Protein AF-A0A6G9VNM7-F1 (afdb_monomer)

Solvent-accessible surface area (backbone atoms only — not comparable to full-atom values): 14099 Å² total; per-residue (Å²): 129,70,71,62,60,61,51,52,52,51,52,50,54,50,52,50,51,52,53,49,49,54,35,53,52,47,36,73,76,66,66,43,68,67,41,53,54,50,39,40,50,49,28,21,50,46,17,32,53,61,46,66,50,93,54,71,52,59,55,54,47,33,52,46,39,61,75,46,82,91,49,67,69,57,38,45,53,49,23,41,48,23,24,43,38,22,38,50,42,23,48,52,50,38,52,52,49,54,54,48,52,54,73,69,65,75,70,65,93,80,70,45,66,65,53,52,50,54,52,50,52,52,50,52,51,51,52,52,52,52,54,51,51,53,52,57,60,48,73,77,62,75,85,88,84,82,88,79,91,71,87,82,78,84,78,93,45,76,84,72,73,43,76,66,57,58,53,52,51,47,31,48,67,52,2,63,63,50,55,74,71,57,33,50,54,40,42,51,24,51,76,71,68,38,53,68,60,36,54,53,32,40,55,37,18,22,54,23,21,16,53,40,42,25,52,51,29,50,50,31,40,53,55,55,77,70,52,85,90,75,50,72,64,60,53,50,52,50,53,53,49,50,54,50,52,46,53,51,51,55,50,51,66,74,75,104

Structure (mmCIF, N/CA/C/O backbone):
data_AF-A0A6G9VNM7-F1
#
_entry.id   AF-A0A6G9VNM7-F1
#
loop_
_atom_site.group_PDB
_atom_site.id
_atom_site.type_symbol
_atom_site.label_atom_id
_atom_site.label_alt_id
_atom_site.label_comp_id
_atom_site.label_asym_id
_atom_site.label_entity_id
_atom_site.label_seq_id
_atom_site.pdbx_PDB_ins_code
_atom_site.Cartn_x
_atom_site.Cartn_y
_atom_site.Cartn_z
_atom_site.occupancy
_atom_site.B_iso_or_equiv
_atom_site.auth_seq_id
_atom_site.auth_comp_id
_atom_site.auth_asym_id
_atom_site.auth_atom_id
_atom_site.pdbx_PDB_model_num
ATOM 1 N N . MET A 1 1 ? 24.665 -1.842 2.902 1.00 46.22 1 MET A N 1
ATOM 2 C CA . MET A 1 1 ? 23.747 -0.770 3.349 1.00 46.22 1 MET A CA 1
ATOM 3 C C . MET A 1 1 ? 23.524 -0.964 4.836 1.00 46.22 1 MET A C 1
ATOM 5 O O . MET A 1 1 ? 23.313 -2.094 5.246 1.00 46.22 1 MET A O 1
ATOM 9 N N . ASN A 1 2 ? 23.702 0.101 5.616 1.00 42.25 2 ASN A N 1
ATOM 10 C CA . ASN A 1 2 ? 23.765 0.099 7.078 1.00 42.25 2 ASN A CA 1
ATOM 11 C C . ASN A 1 2 ? 22.452 -0.442 7.688 1.00 42.25 2 ASN A C 1
ATOM 13 O O . ASN A 1 2 ? 21.388 0.123 7.436 1.00 42.25 2 ASN A O 1
ATOM 17 N N . THR A 1 3 ? 22.529 -1.536 8.452 1.00 54.44 3 THR A N 1
ATOM 18 C CA . THR A 1 3 ? 21.394 -2.238 9.095 1.00 54.44 3 THR A CA 1
ATOM 19 C C . THR A 1 3 ? 20.577 -1.340 10.029 1.00 54.44 3 THR A C 1
ATOM 21 O O . THR A 1 3 ? 19.408 -1.619 10.293 1.00 54.44 3 THR A O 1
ATOM 24 N N . ASN A 1 4 ? 21.162 -0.225 10.472 1.00 62.25 4 ASN A N 1
ATOM 25 C CA . ASN A 1 4 ? 20.508 0.749 11.341 1.00 62.25 4 ASN A CA 1
ATOM 26 C C . ASN A 1 4 ? 19.354 1.490 10.643 1.00 62.25 4 ASN A C 1
ATOM 28 O O . ASN A 1 4 ? 18.294 1.636 11.239 1.00 62.25 4 ASN A O 1
ATOM 32 N N . TYR A 1 5 ? 19.480 1.863 9.360 1.00 65.56 5 TYR A N 1
ATOM 33 C CA . TYR A 1 5 ? 18.425 2.630 8.670 1.00 65.56 5 TYR A CA 1
ATOM 34 C C . TYR A 1 5 ? 17.137 1.827 8.472 1.00 65.56 5 TYR A C 1
ATOM 36 O O . TYR A 1 5 ? 16.035 2.359 8.573 1.00 65.56 5 TYR A O 1
ATOM 44 N N . THR A 1 6 ? 17.256 0.531 8.181 1.00 66.81 6 THR A N 1
ATOM 45 C CA . THR A 1 6 ? 16.087 -0.344 8.026 1.00 66.81 6 THR A CA 1
ATOM 46 C C . THR A 1 6 ? 15.357 -0.548 9.350 1.00 66.81 6 THR A C 1
ATOM 48 O O . THR A 1 6 ? 14.128 -0.572 9.365 1.00 66.81 6 THR A O 1
ATOM 51 N N . ALA A 1 7 ? 16.098 -0.641 10.458 1.00 70.81 7 ALA A N 1
ATOM 52 C CA . ALA A 1 7 ? 15.527 -0.765 11.795 1.00 70.81 7 ALA A CA 1
ATOM 53 C C . ALA A 1 7 ? 14.835 0.535 12.243 1.00 70.81 7 ALA A C 1
ATOM 55 O O . ALA A 1 7 ? 13.705 0.489 12.729 1.00 70.81 7 ALA A O 1
ATOM 56 N N . GLU A 1 8 ? 15.460 1.692 12.007 1.00 74.62 8 GLU A N 1
ATOM 57 C CA . GLU A 1 8 ? 14.874 3.005 12.309 1.00 74.62 8 GLU A CA 1
ATOM 58 C C . GLU A 1 8 ? 13.577 3.249 11.529 1.00 74.62 8 GLU A C 1
ATOM 60 O O . GLU A 1 8 ? 12.576 3.666 12.109 1.00 74.62 8 GLU A O 1
ATOM 65 N N . MET A 1 9 ? 13.546 2.917 10.234 1.00 73.94 9 MET A N 1
ATOM 66 C CA . MET A 1 9 ? 12.335 3.058 9.415 1.00 73.94 9 MET A CA 1
ATOM 67 C C . MET A 1 9 ? 11.206 2.124 9.867 1.00 73.94 9 MET A C 1
ATOM 69 O O . MET A 1 9 ? 10.043 2.530 9.881 1.00 73.94 9 MET A O 1
ATOM 73 N N . ALA A 1 10 ? 11.523 0.887 10.263 1.00 73.12 10 ALA A N 1
ATOM 74 C CA . ALA A 1 10 ? 10.533 -0.045 10.802 1.00 73.12 10 ALA A CA 1
ATOM 75 C C . ALA A 1 10 ? 9.954 0.448 12.140 1.00 73.12 10 ALA A C 1
ATOM 77 O O . ALA A 1 10 ? 8.741 0.381 12.353 1.00 73.12 10 ALA A O 1
ATOM 78 N N . LEU A 1 11 ? 10.802 0.998 13.015 1.00 78.44 11 LEU A N 1
ATOM 79 C CA . LEU A 1 11 ? 10.384 1.608 14.278 1.00 78.44 11 LEU A CA 1
ATOM 80 C C . LEU A 1 11 ? 9.489 2.834 14.040 1.00 78.44 11 LEU A C 1
ATOM 82 O O . LEU A 1 11 ? 8.446 2.970 14.678 1.00 78.44 11 LEU A O 1
ATOM 86 N N . LEU A 1 12 ? 9.851 3.684 13.079 1.00 83.31 12 LEU A N 1
ATOM 87 C CA . LEU A 1 12 ? 9.071 4.860 12.695 1.00 83.31 12 LEU A CA 1
ATOM 88 C C . LEU A 1 12 ? 7.678 4.451 12.185 1.00 83.31 12 LEU A C 1
ATOM 90 O O . LEU A 1 12 ? 6.668 4.979 12.653 1.00 83.31 12 LEU A O 1
ATOM 94 N N . LEU A 1 13 ? 7.602 3.449 11.302 1.00 80.56 13 LEU A N 1
ATOM 95 C CA . LEU A 1 13 ? 6.331 2.899 10.816 1.00 80.56 13 LEU A CA 1
ATOM 96 C C . LEU A 1 13 ? 5.472 2.309 11.938 1.00 80.56 13 LEU A C 1
ATOM 98 O O . LEU A 1 13 ? 4.256 2.515 11.945 1.00 80.56 13 LEU A O 1
ATOM 102 N N . LYS A 1 14 ? 6.088 1.603 12.891 1.00 82.81 14 LYS A N 1
ATOM 103 C CA . LYS A 1 14 ? 5.390 1.060 14.062 1.00 82.81 14 LYS A CA 1
ATOM 104 C C . LYS A 1 14 ? 4.814 2.182 14.930 1.00 82.81 14 LYS A C 1
ATOM 106 O O . LYS A 1 14 ? 3.643 2.118 15.293 1.00 82.81 14 LYS A O 1
ATOM 111 N N . ASN A 1 15 ? 5.598 3.222 15.212 1.00 85.06 15 ASN A N 1
ATOM 112 C CA . ASN A 1 15 ? 5.160 4.361 16.021 1.00 85.06 15 ASN A CA 1
ATOM 113 C C . ASN A 1 15 ? 4.009 5.130 15.354 1.00 85.06 15 ASN A C 1
ATOM 115 O O . ASN A 1 15 ? 3.026 5.444 16.022 1.00 85.06 15 ASN A O 1
ATOM 119 N N . LEU A 1 16 ? 4.080 5.361 14.037 1.00 83.69 16 LEU A N 1
ATOM 120 C CA . LEU A 1 16 ? 2.989 5.972 13.267 1.00 83.69 16 LEU A CA 1
ATOM 121 C C . LEU A 1 16 ? 1.700 5.141 13.337 1.00 83.69 16 LEU A C 1
ATOM 123 O O . LEU A 1 16 ? 0.623 5.694 13.545 1.00 83.69 16 LEU A O 1
ATOM 127 N N . ALA A 1 17 ? 1.798 3.816 13.185 1.00 81.75 17 ALA A N 1
ATOM 128 C CA . ALA A 1 17 ? 0.640 2.924 13.263 1.00 81.75 17 ALA A CA 1
ATOM 129 C C . ALA A 1 17 ? -0.006 2.929 14.660 1.00 81.75 17 ALA A C 1
ATOM 131 O O . ALA A 1 17 ? -1.231 2.927 14.771 1.00 81.75 17 ALA A O 1
ATOM 132 N N . ILE A 1 18 ? 0.804 2.989 15.723 1.00 84.50 18 ILE A N 1
ATOM 133 C CA . ILE A 1 18 ? 0.309 3.115 17.102 1.00 84.50 18 ILE A CA 1
ATOM 134 C C . ILE A 1 18 ? -0.416 4.455 17.290 1.00 84.50 18 ILE A C 1
ATOM 136 O O . ILE A 1 18 ? -1.530 4.469 17.805 1.00 84.50 18 ILE A O 1
ATOM 140 N N . GLN A 1 19 ? 0.165 5.564 16.820 1.00 87.25 19 GLN A N 1
ATOM 141 C CA . GLN A 1 19 ? -0.463 6.892 16.892 1.00 87.25 19 GLN A CA 1
ATOM 142 C C . GLN A 1 19 ? -1.775 6.982 16.095 1.00 87.25 19 GLN A C 1
ATOM 144 O O . GLN A 1 19 ? -2.709 7.667 16.505 1.00 87.25 19 GLN A O 1
ATOM 149 N N . LEU A 1 20 ? -1.878 6.276 14.965 1.00 82.25 20 LEU A N 1
ATOM 150 C CA . LEU A 1 20 ? -3.135 6.142 14.222 1.00 82.25 20 LEU A CA 1
ATOM 151 C C . LEU A 1 20 ? -4.213 5.449 15.069 1.00 82.25 20 LEU A C 1
ATOM 153 O O . LEU A 1 20 ? -5.356 5.902 15.086 1.00 82.25 20 LEU A O 1
ATOM 157 N N . GLY A 1 21 ? -3.844 4.393 15.800 1.00 81.56 21 GLY A N 1
ATOM 158 C CA . GLY A 1 21 ? -4.738 3.701 16.730 1.00 81.56 21 GLY A CA 1
ATOM 159 C C . GLY A 1 21 ? -5.227 4.599 17.870 1.00 81.56 21 GLY A C 1
ATOM 160 O O . GLY A 1 21 ? -6.430 4.667 18.114 1.00 81.56 21 GLY A O 1
ATOM 161 N N . THR A 1 22 ? -4.326 5.348 18.514 1.00 84.31 22 THR A N 1
ATOM 162 C CA . THR A 1 22 ? -4.700 6.246 19.623 1.00 84.31 22 THR A CA 1
ATOM 163 C C . THR A 1 22 ? -5.603 7.392 19.163 1.00 84.31 22 THR A C 1
ATOM 165 O O . THR A 1 22 ? -6.550 7.754 19.858 1.00 84.31 22 THR A O 1
ATOM 168 N N . LEU A 1 23 ? -5.381 7.942 17.964 1.00 84.25 23 LEU A N 1
ATOM 169 C CA . LEU A 1 23 ? -6.275 8.961 17.408 1.00 84.25 23 LEU A CA 1
ATOM 170 C C . LEU A 1 23 ? -7.654 8.409 17.045 1.00 84.25 23 LEU A C 1
ATOM 172 O O . LEU A 1 23 ? -8.644 9.114 17.236 1.00 84.25 23 LEU A O 1
ATOM 176 N N . LEU A 1 24 ? -7.743 7.171 16.551 1.00 82.50 24 LEU A N 1
ATOM 177 C CA . LEU A 1 24 ? -9.034 6.515 16.320 1.00 82.50 24 LEU A CA 1
ATOM 178 C C . LEU A 1 24 ? -9.820 6.356 17.629 1.00 82.50 24 LEU A C 1
ATOM 180 O O . LEU A 1 24 ? -11.028 6.595 17.646 1.00 82.50 24 LEU A O 1
ATOM 184 N N . GLU A 1 25 ? -9.146 5.999 18.721 1.00 82.75 25 GLU A N 1
ATOM 185 C CA . GLU A 1 25 ? -9.758 5.897 20.049 1.00 82.75 25 GLU A CA 1
ATOM 186 C C . GLU A 1 25 ? -10.245 7.263 20.560 1.00 82.75 25 GLU A C 1
ATOM 188 O O . GLU A 1 25 ? -11.400 7.396 20.965 1.00 82.75 25 GLU A O 1
ATOM 193 N N . ASN A 1 26 ? -9.428 8.312 20.426 1.00 84.50 26 ASN A N 1
ATOM 194 C CA . ASN A 1 26 ? -9.821 9.678 20.793 1.00 84.50 26 ASN A CA 1
ATOM 195 C C . ASN A 1 26 ? -11.024 10.182 19.977 1.00 84.50 26 ASN A C 1
ATOM 197 O O . ASN A 1 26 ? -11.915 10.835 20.519 1.00 84.50 26 ASN A O 1
ATOM 201 N N . ILE A 1 27 ? -11.090 9.863 18.677 1.00 84.88 27 ILE A N 1
ATOM 202 C CA . ILE A 1 27 ? -12.232 10.225 17.820 1.00 84.88 27 ILE A CA 1
ATOM 203 C C . ILE A 1 27 ? -13.512 9.528 18.281 1.00 84.88 27 ILE A C 1
ATOM 205 O O . ILE A 1 27 ? -14.577 10.137 18.203 1.00 84.88 27 ILE A O 1
ATOM 209 N N . LYS A 1 28 ? -13.420 8.283 18.761 1.00 83.25 28 LYS A N 1
ATOM 210 C CA . LYS A 1 28 ? -14.576 7.551 19.289 1.00 83.25 28 LYS A CA 1
ATOM 211 C C . LYS A 1 28 ? -15.133 8.194 20.563 1.00 83.25 28 LYS A C 1
ATOM 213 O O . LYS A 1 28 ? -16.342 8.164 20.759 1.00 83.25 28 LYS A O 1
ATOM 218 N N . ASN A 1 29 ? -14.267 8.751 21.409 1.00 80.56 29 ASN A N 1
ATOM 219 C CA . ASN A 1 29 ? -14.657 9.249 22.728 1.00 80.56 29 ASN A CA 1
ATOM 220 C C . ASN A 1 29 ? -15.069 10.732 22.722 1.00 80.56 29 ASN A C 1
ATOM 222 O O . ASN A 1 29 ? -16.031 11.092 23.393 1.00 80.56 29 ASN A O 1
ATOM 226 N N . GLU A 1 30 ? -14.375 11.590 21.966 1.00 74.81 30 GLU A N 1
ATOM 227 C CA . GLU A 1 30 ? -14.532 13.055 22.066 1.00 74.81 30 GLU A CA 1
ATOM 228 C C . GLU A 1 30 ? -14.942 13.743 20.748 1.00 74.81 30 GLU A C 1
ATOM 230 O O . GLU A 1 30 ? -15.160 14.955 20.728 1.00 74.81 30 GLU A O 1
ATOM 235 N N . HIS A 1 31 ? -15.047 12.997 19.635 1.00 69.69 31 HIS A N 1
ATOM 236 C CA . HIS A 1 31 ? -15.481 13.470 18.305 1.00 69.69 31 HIS A CA 1
ATOM 237 C C . HIS A 1 31 ? -14.891 14.823 17.847 1.00 69.69 31 HIS A C 1
ATOM 239 O O . HIS A 1 31 ? -15.525 15.596 17.125 1.00 69.69 31 HIS A O 1
ATOM 245 N N . THR A 1 32 ? -13.652 15.132 18.234 1.00 83.69 32 THR A N 1
ATOM 246 C CA . THR A 1 32 ? -13.036 16.425 17.921 1.00 83.69 32 THR A CA 1
ATOM 247 C C . THR A 1 32 ? -12.564 16.482 16.465 1.00 83.69 32 THR A C 1
ATOM 249 O O . THR A 1 32 ? -11.829 15.610 15.998 1.00 83.69 32 THR A O 1
ATOM 252 N N . VAL A 1 33 ? -12.911 17.559 15.746 1.00 85.88 33 VAL A N 1
ATOM 253 C CA . VAL A 1 33 ? -12.494 17.795 14.344 1.00 85.88 33 VAL A CA 1
ATOM 254 C C . VAL A 1 33 ? -10.968 17.772 14.189 1.00 85.88 33 VAL A C 1
ATOM 256 O O . VAL A 1 33 ? -10.444 17.240 13.210 1.00 85.88 33 VAL A O 1
ATOM 259 N N . LEU A 1 34 ? -10.243 18.289 15.186 1.00 87.75 34 LEU A N 1
ATOM 260 C CA . LEU A 1 34 ? -8.781 18.300 15.201 1.00 87.75 34 LEU A CA 1
ATOM 261 C C . LEU A 1 34 ? -8.187 16.882 15.164 1.00 87.75 34 LEU A C 1
ATOM 263 O O . LEU A 1 34 ? -7.194 16.653 14.471 1.00 87.75 34 LEU A O 1
ATOM 267 N N . SER A 1 35 ? -8.814 15.922 15.848 1.00 86.12 35 SER A N 1
ATOM 268 C CA . SER A 1 35 ? -8.378 14.522 15.876 1.00 86.12 35 SER A CA 1
ATOM 269 C C . SER A 1 35 ? -8.563 13.856 14.516 1.00 86.12 35 SER A C 1
ATOM 271 O O . SER A 1 35 ? -7.685 13.120 14.072 1.00 86.12 35 SER A O 1
ATOM 273 N N . ILE A 1 36 ? -9.649 14.180 13.804 1.00 87.38 36 ILE A N 1
ATOM 274 C CA . ILE A 1 36 ? -9.895 13.692 12.440 1.00 87.38 36 ILE A CA 1
ATOM 275 C C . ILE A 1 36 ? -8.846 14.254 11.474 1.00 87.38 36 ILE A C 1
ATOM 277 O O . ILE A 1 36 ? -8.233 13.492 10.731 1.00 87.38 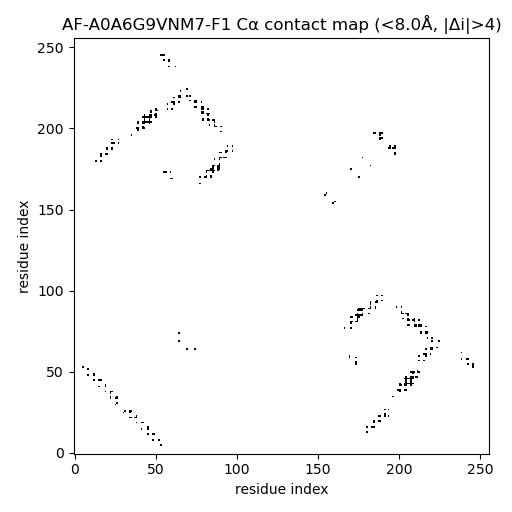36 ILE A O 1
ATOM 281 N N . ILE A 1 37 ? -8.578 15.563 11.504 1.00 91.00 37 ILE A N 1
ATOM 282 C CA . ILE A 1 37 ? -7.559 16.185 10.636 1.00 91.00 37 ILE A CA 1
ATOM 283 C C . ILE A 1 37 ? -6.167 15.606 10.923 1.00 91.00 37 ILE A C 1
ATOM 285 O O . ILE A 1 37 ? -5.422 15.277 9.995 1.00 91.00 37 ILE A O 1
ATOM 289 N N . SER A 1 38 ? -5.831 15.440 12.203 1.00 89.69 38 SER A N 1
ATOM 290 C CA . SER A 1 38 ? -4.566 14.836 12.636 1.00 89.69 38 SER A CA 1
ATOM 291 C C . SER A 1 38 ? -4.449 13.391 12.159 1.00 89.69 38 SER A C 1
ATOM 293 O O . SER A 1 38 ? -3.406 13.006 11.636 1.00 89.69 38 SER A O 1
ATOM 295 N N . LEU A 1 39 ? -5.533 12.614 12.248 1.00 91.06 39 LEU A N 1
ATOM 296 C CA . LEU A 1 39 ? -5.589 11.240 11.755 1.00 91.06 39 LEU A CA 1
ATOM 297 C C . LEU A 1 39 ? -5.382 11.174 10.243 1.00 91.06 39 LEU A C 1
ATOM 299 O O . LEU A 1 39 ? -4.592 10.356 9.780 1.00 91.06 39 LEU A O 1
ATOM 303 N N . LEU A 1 40 ? -6.048 12.030 9.465 1.00 93.12 40 LEU A N 1
ATOM 304 C CA . LEU A 1 40 ? -5.878 12.060 8.009 1.00 93.12 40 LEU A CA 1
ATOM 305 C C . LEU A 1 40 ? -4.450 12.456 7.630 1.00 93.12 40 LEU A C 1
ATOM 307 O O . LEU A 1 40 ? -3.842 11.827 6.766 1.00 93.12 40 LEU A O 1
ATOM 311 N N . THR A 1 41 ? -3.881 13.439 8.324 1.00 92.56 41 THR A N 1
ATOM 312 C CA . THR A 1 41 ? -2.496 13.873 8.105 1.00 92.56 41 THR A CA 1
ATOM 313 C C . THR A 1 41 ? -1.514 12.745 8.419 1.00 92.56 41 THR A C 1
ATOM 315 O O . THR A 1 41 ? -0.642 12.439 7.606 1.00 92.56 41 THR A O 1
ATOM 318 N N . LEU A 1 42 ? -1.686 12.065 9.555 1.00 90.50 42 LEU A N 1
ATOM 319 C CA . LEU A 1 42 ? -0.870 10.911 9.933 1.00 90.50 42 LEU A CA 1
ATOM 320 C C . LEU A 1 42 ? -1.069 9.722 8.997 1.00 90.50 42 LEU A C 1
ATOM 322 O O . LEU A 1 42 ? -0.105 9.029 8.701 1.00 90.50 42 LEU A O 1
ATOM 326 N N . SER A 1 43 ? -2.274 9.509 8.476 1.00 91.94 43 SER A N 1
ATOM 327 C CA . SER A 1 43 ? -2.562 8.463 7.494 1.00 91.94 43 SER A CA 1
ATOM 328 C C . SER A 1 43 ? -1.874 8.741 6.152 1.00 91.94 43 SER A C 1
ATOM 330 O O . SER A 1 43 ? -1.278 7.840 5.557 1.00 91.94 43 SER A O 1
ATOM 332 N N . PHE A 1 44 ? -1.854 10.004 5.714 1.00 93.50 44 PHE A N 1
ATOM 333 C CA . PHE A 1 44 ? -1.082 10.438 4.549 1.00 93.50 44 PHE A CA 1
ATOM 334 C C . PHE A 1 44 ? 0.421 10.220 4.766 1.00 93.50 44 PHE A C 1
ATOM 336 O O . PHE A 1 44 ? 1.080 9.605 3.925 1.00 93.50 44 PHE A O 1
ATOM 343 N N . MET A 1 45 ? 0.955 10.666 5.911 1.00 88.62 45 MET A N 1
ATOM 344 C CA . MET A 1 45 ? 2.363 10.475 6.287 1.00 88.62 45 MET A CA 1
ATOM 345 C C . MET A 1 45 ? 2.733 8.996 6.380 1.00 88.62 45 MET A C 1
ATOM 347 O O . MET A 1 45 ? 3.760 8.585 5.843 1.00 88.62 45 MET A O 1
ATOM 351 N N . TYR A 1 46 ? 1.879 8.180 6.994 1.00 88.50 46 TYR A N 1
ATOM 352 C CA . TYR A 1 46 ? 2.036 6.733 7.037 1.00 88.50 46 TYR A CA 1
ATOM 353 C C . TYR A 1 46 ? 2.103 6.163 5.621 1.00 88.50 46 TYR A C 1
ATOM 355 O O . TYR A 1 46 ? 3.032 5.421 5.319 1.00 88.50 46 TYR A O 1
ATOM 363 N N . GLY A 1 47 ? 1.208 6.583 4.721 1.00 87.56 47 GLY A N 1
ATOM 364 C CA . GLY A 1 47 ? 1.258 6.224 3.304 1.00 87.56 47 GLY A CA 1
ATOM 365 C C . GLY A 1 47 ? 2.581 6.608 2.626 1.00 87.56 47 GLY A C 1
ATOM 366 O O . GLY A 1 47 ? 3.161 5.785 1.920 1.00 87.56 47 GLY A O 1
ATOM 367 N N . LEU A 1 48 ? 3.109 7.813 2.868 1.00 86.31 48 LEU A N 1
ATOM 368 C CA . LEU A 1 48 ? 4.412 8.236 2.335 1.00 86.31 48 LEU A CA 1
ATOM 369 C C . LEU A 1 48 ? 5.552 7.349 2.839 1.00 86.31 48 LEU A C 1
ATOM 371 O O . LEU A 1 48 ? 6.299 6.783 2.042 1.00 86.31 48 LEU A O 1
ATOM 375 N N . VAL A 1 49 ? 5.687 7.213 4.159 1.00 84.12 49 VAL A N 1
ATOM 376 C CA . VAL A 1 49 ? 6.787 6.461 4.780 1.00 84.12 49 VAL A CA 1
ATOM 377 C C . VAL A 1 49 ? 6.697 4.985 4.402 1.00 84.12 49 VAL A C 1
ATOM 379 O O . VAL A 1 49 ? 7.700 4.373 4.030 1.00 84.12 49 VAL A O 1
ATOM 382 N N . HIS A 1 50 ? 5.491 4.418 4.413 1.00 82.62 50 HIS A N 1
ATOM 383 C CA . HIS A 1 50 ? 5.245 3.036 4.019 1.00 82.62 50 HIS A CA 1
ATOM 384 C C . HIS A 1 50 ? 5.620 2.813 2.552 1.00 82.62 50 HIS A C 1
ATOM 386 O O . HIS A 1 50 ? 6.283 1.834 2.195 1.00 82.62 50 HIS A O 1
ATOM 392 N N . ALA A 1 51 ? 5.264 3.763 1.683 1.00 80.00 51 ALA A N 1
ATOM 393 C CA . ALA A 1 51 ? 5.649 3.699 0.289 1.00 80.00 51 ALA A CA 1
ATOM 394 C C . ALA A 1 51 ? 7.126 4.035 0.025 1.00 80.00 51 ALA A C 1
ATOM 396 O O . ALA A 1 51 ? 7.610 3.711 -1.059 1.00 80.00 51 ALA A O 1
ATOM 397 N N . ALA A 1 52 ? 7.849 4.632 0.967 1.00 78.19 52 ALA A N 1
ATOM 398 C CA . ALA A 1 52 ? 9.282 4.899 0.851 1.00 78.19 52 ALA A CA 1
ATOM 399 C C . ALA A 1 52 ? 10.151 3.735 1.359 1.00 78.19 52 ALA A C 1
ATOM 401 O O . ALA A 1 52 ? 11.300 3.605 0.937 1.00 78.19 52 ALA A O 1
ATOM 402 N N . GLY A 1 53 ? 9.611 2.874 2.231 1.00 69.00 53 GLY A N 1
ATOM 403 C CA . GLY A 1 53 ? 10.329 1.725 2.788 1.00 69.00 53 GLY A CA 1
ATOM 404 C C . GLY A 1 53 ? 10.769 0.689 1.736 1.00 69.00 53 GLY A C 1
ATOM 405 O O . GLY A 1 53 ? 10.174 0.597 0.663 1.00 69.00 53 GLY A O 1
ATOM 406 N N . PRO A 1 54 ? 11.802 -0.125 2.003 1.00 60.81 54 PRO A N 1
ATOM 407 C CA . PRO A 1 54 ? 12.221 -1.188 1.087 1.00 60.81 54 PRO A CA 1
ATOM 408 C C . PRO A 1 54 ? 11.127 -2.265 0.958 1.00 60.81 54 PRO A C 1
ATOM 410 O O . PRO A 1 54 ? 10.591 -2.726 1.961 1.00 60.81 54 PRO A O 1
ATOM 413 N N . GLY A 1 55 ? 10.784 -2.685 -0.267 1.00 60.44 55 GLY A N 1
ATOM 414 C CA . GLY A 1 55 ? 9.756 -3.710 -0.477 1.00 60.44 55 GLY A CA 1
ATOM 415 C C . GLY A 1 55 ? 9.607 -4.188 -1.923 1.00 60.44 55 GLY A C 1
ATOM 416 O O . GLY A 1 55 ? 9.871 -3.445 -2.870 1.00 60.44 55 GLY A O 1
ATOM 417 N N . HIS A 1 56 ? 9.132 -5.429 -2.082 1.00 58.69 56 HIS A N 1
ATOM 418 C CA . HIS A 1 56 ? 9.000 -6.146 -3.360 1.00 58.69 56 HIS A CA 1
ATOM 419 C C . HIS A 1 56 ? 8.277 -5.351 -4.458 1.00 58.69 56 HIS A C 1
ATOM 421 O O . HIS A 1 56 ? 8.725 -5.312 -5.605 1.00 58.69 56 HIS A O 1
ATOM 427 N N . GLY A 1 57 ? 7.175 -4.678 -4.107 1.00 59.75 57 GLY A N 1
ATOM 428 C CA . GLY A 1 57 ? 6.346 -3.946 -5.069 1.00 59.75 57 GLY A CA 1
ATOM 429 C C . GLY A 1 57 ? 7.077 -2.789 -5.754 1.00 59.75 57 GLY A C 1
ATOM 430 O O . GLY A 1 57 ? 6.819 -2.503 -6.919 1.00 59.75 57 GLY A O 1
ATOM 431 N N . LYS A 1 58 ? 8.044 -2.154 -5.079 1.00 68.88 58 LYS A N 1
ATOM 432 C CA . LYS A 1 58 ? 8.779 -1.000 -5.630 1.00 68.88 58 LYS A CA 1
ATOM 433 C C . LYS A 1 58 ? 9.793 -1.436 -6.676 1.00 68.88 58 LYS A C 1
ATOM 435 O O . LYS A 1 58 ? 9.930 -0.776 -7.700 1.00 68.88 58 LYS A O 1
ATOM 440 N N . THR A 1 59 ? 10.442 -2.579 -6.455 1.00 66.94 59 THR A N 1
ATOM 441 C CA . THR A 1 59 ? 11.358 -3.192 -7.425 1.00 66.94 59 THR A CA 1
ATOM 442 C C . THR A 1 59 ? 10.604 -3.703 -8.649 1.00 66.94 59 THR A C 1
ATOM 444 O O . THR A 1 59 ? 11.052 -3.483 -9.771 1.00 66.94 59 THR A O 1
ATOM 447 N N . LEU A 1 60 ? 9.423 -4.304 -8.461 1.00 69.06 60 LEU A N 1
ATOM 448 C CA . LEU A 1 60 ? 8.559 -4.719 -9.573 1.00 69.06 60 LEU A CA 1
ATOM 449 C C . LEU A 1 60 ? 8.150 -3.526 -10.450 1.00 69.06 60 LEU A C 1
ATOM 451 O O . LEU A 1 60 ? 8.298 -3.579 -11.670 1.00 69.06 60 LEU A O 1
ATOM 455 N N . VAL A 1 61 ? 7.706 -2.427 -9.835 1.00 72.50 61 VAL A N 1
ATOM 456 C CA . VAL A 1 61 ? 7.342 -1.188 -10.541 1.00 72.50 61 VAL A CA 1
ATOM 457 C C . VAL A 1 61 ? 8.548 -0.566 -11.252 1.00 72.50 61 VAL A C 1
ATOM 459 O O . VAL A 1 61 ? 8.447 -0.198 -12.423 1.00 72.50 61 VAL A O 1
ATOM 462 N N . ALA A 1 62 ? 9.707 -0.490 -10.594 1.00 69.81 62 ALA A N 1
ATOM 463 C CA . ALA A 1 62 ? 10.932 0.039 -11.194 1.00 69.81 62 ALA A CA 1
ATOM 464 C C . ALA A 1 62 ? 11.405 -0.800 -12.395 1.00 69.81 62 ALA A C 1
ATOM 466 O O . ALA A 1 62 ? 11.735 -0.244 -13.445 1.00 69.81 62 ALA A O 1
ATOM 467 N N . SER A 1 63 ? 11.376 -2.132 -12.283 1.00 70.19 63 SER A N 1
ATOM 468 C CA . SER A 1 63 ? 11.731 -3.056 -13.368 1.00 70.19 63 SER A CA 1
ATOM 469 C C . SER A 1 63 ? 10.762 -2.941 -14.549 1.00 70.19 63 SER A C 1
ATOM 471 O O . SER A 1 63 ? 11.188 -2.849 -15.709 1.00 70.19 63 SER A O 1
ATOM 473 N N . TYR A 1 64 ? 9.461 -2.827 -14.259 1.00 76.38 64 TYR A N 1
ATOM 474 C CA . TYR A 1 64 ? 8.423 -2.610 -15.262 1.00 76.38 64 TYR A CA 1
ATOM 475 C C . TYR A 1 64 ? 8.657 -1.322 -16.054 1.00 76.38 64 TYR A C 1
ATOM 477 O O .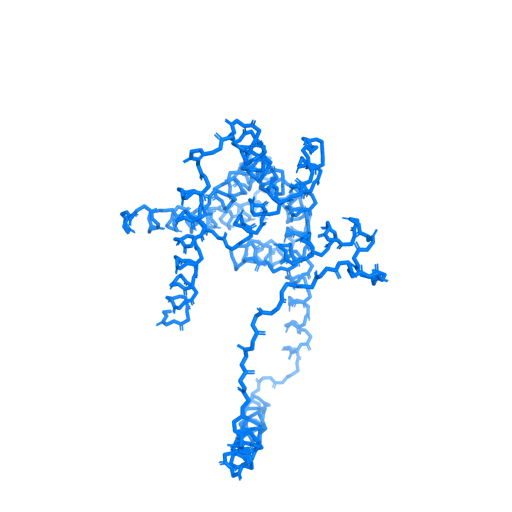 TYR A 1 64 ? 8.765 -1.351 -17.279 1.00 76.38 64 TYR A O 1
ATOM 485 N N . PHE A 1 65 ? 8.838 -0.193 -15.364 1.00 75.31 65 PHE A N 1
ATOM 486 C CA . PHE A 1 65 ? 9.119 1.100 -15.996 1.00 75.31 65 PHE A CA 1
ATOM 487 C C . PHE A 1 65 ? 10.551 1.262 -16.482 1.00 75.31 65 PHE A C 1
ATOM 489 O O . PHE A 1 65 ? 10.876 2.291 -17.065 1.00 75.31 65 PHE A O 1
ATOM 496 N N . THR A 1 66 ? 11.412 0.271 -16.296 1.00 69.94 66 THR A N 1
ATOM 497 C CA . THR A 1 66 ? 12.706 0.198 -16.981 1.00 69.94 66 THR A CA 1
ATOM 498 C C . THR A 1 66 ? 12.587 -0.602 -18.281 1.00 69.94 66 THR A C 1
ATOM 500 O O . THR A 1 66 ? 13.294 -0.302 -19.240 1.00 69.94 66 THR A O 1
ATOM 503 N N . SER A 1 67 ? 11.647 -1.547 -18.362 1.00 67.81 67 SER A N 1
ATOM 504 C CA . SER A 1 67 ? 11.501 -2.463 -19.504 1.00 67.81 67 SER A CA 1
ATOM 505 C C . SER A 1 67 ? 10.385 -2.081 -20.491 1.00 67.81 67 SER A C 1
ATOM 507 O O . SER A 1 67 ? 10.478 -2.447 -21.658 1.00 67.81 67 SER A O 1
ATOM 509 N N . ASN A 1 68 ? 9.363 -1.324 -20.065 1.00 69.56 68 ASN A N 1
ATOM 510 C CA . ASN A 1 68 ? 8.205 -0.927 -20.887 1.00 69.56 68 ASN A CA 1
ATOM 511 C C . ASN A 1 68 ? 8.224 0.547 -21.330 1.00 69.56 68 ASN A C 1
ATOM 513 O O . ASN A 1 68 ? 8.939 1.362 -20.758 1.00 69.56 68 ASN A O 1
ATOM 517 N N . ASP A 1 69 ? 7.439 0.910 -22.351 1.00 64.56 69 ASP A N 1
ATOM 518 C CA . ASP A 1 69 ? 7.472 2.207 -23.060 1.00 64.56 69 ASP A CA 1
ATOM 519 C C . ASP A 1 69 ? 7.501 3.491 -22.203 1.00 64.56 69 ASP A C 1
ATOM 521 O O . ASP A 1 69 ? 7.060 3.542 -21.058 1.00 64.56 69 ASP A O 1
ATOM 525 N N . LYS A 1 70 ? 8.055 4.568 -22.786 1.00 62.06 70 LYS A N 1
ATOM 526 C CA . LYS A 1 70 ? 8.512 5.819 -22.128 1.00 62.06 70 LYS A CA 1
ATOM 527 C C . LYS A 1 70 ? 7.400 6.762 -21.628 1.00 62.06 70 LYS A C 1
ATOM 529 O O . LYS A 1 70 ? 7.624 7.965 -21.504 1.00 62.06 70 LYS A O 1
ATOM 534 N N . ASN A 1 71 ? 6.188 6.279 -21.386 1.00 79.81 71 ASN A N 1
ATOM 535 C CA . ASN A 1 71 ? 5.049 7.168 -21.173 1.00 79.81 71 ASN A CA 1
ATOM 536 C C . ASN A 1 71 ? 4.912 7.606 -19.700 1.00 79.81 71 ASN A C 1
ATOM 538 O O . ASN A 1 71 ? 4.426 6.852 -18.858 1.00 79.81 71 ASN A O 1
ATOM 542 N N . TYR A 1 72 ? 5.289 8.854 -19.397 1.00 82.38 72 TYR A N 1
ATOM 543 C CA . TYR A 1 72 ? 5.173 9.450 -18.057 1.00 82.38 72 TYR A CA 1
ATOM 544 C C . TYR A 1 72 ? 3.731 9.468 -17.522 1.00 82.38 72 TYR A C 1
ATOM 546 O O . TYR A 1 72 ? 3.516 9.230 -16.335 1.00 82.38 72 TYR A O 1
ATOM 554 N N . LYS A 1 73 ? 2.729 9.686 -18.391 1.00 85.44 73 LYS A N 1
ATOM 555 C CA . LYS A 1 73 ? 1.309 9.647 -17.988 1.00 85.44 73 LYS A CA 1
ATOM 556 C C . LYS A 1 73 ? 0.899 8.245 -17.542 1.00 85.44 73 LYS A C 1
ATOM 558 O O . LYS A 1 73 ? 0.167 8.087 -16.570 1.00 85.44 73 LYS A O 1
ATOM 563 N N . LYS A 1 74 ? 1.420 7.228 -18.234 1.00 83.75 74 LYS A N 1
ATOM 564 C CA . LYS A 1 74 ? 1.189 5.819 -17.909 1.00 83.75 74 LYS A CA 1
ATOM 565 C C . LYS A 1 74 ? 1.849 5.441 -16.582 1.00 83.75 74 LYS A C 1
ATOM 567 O O . LYS A 1 74 ? 1.223 4.759 -15.780 1.00 83.75 74 LYS A O 1
ATOM 572 N N . ALA A 1 75 ? 3.056 5.950 -16.323 1.00 82.69 75 ALA A N 1
ATOM 573 C CA . ALA A 1 75 ? 3.728 5.793 -15.035 1.00 82.69 75 ALA A CA 1
ATOM 574 C C . ALA A 1 75 ? 2.898 6.344 -13.874 1.00 82.69 75 ALA A C 1
ATOM 576 O O . ALA A 1 75 ? 2.650 5.631 -12.909 1.00 82.69 75 ALA A O 1
ATOM 577 N N . LEU A 1 76 ? 2.389 7.569 -14.010 1.00 88.25 76 LEU A N 1
ATOM 578 C CA . LEU A 1 76 ? 1.555 8.183 -12.980 1.00 88.25 76 LEU A CA 1
ATOM 579 C C . LEU A 1 76 ? 0.246 7.408 -12.745 1.00 88.25 76 LEU A C 1
ATOM 581 O O . LEU A 1 76 ? -0.105 7.125 -11.601 1.00 88.25 76 LEU A O 1
ATOM 585 N N . SER A 1 77 ? -0.454 7.032 -13.821 1.00 90.12 77 SER A N 1
ATOM 586 C CA . SER A 1 77 ? -1.724 6.302 -13.728 1.00 90.12 77 SER A CA 1
ATOM 587 C C . SER A 1 77 ? -1.560 4.924 -13.082 1.00 90.12 77 SER A C 1
ATOM 589 O O . SER A 1 77 ? -2.369 4.557 -12.232 1.00 90.12 77 SER A O 1
ATOM 591 N N . LEU A 1 78 ? -0.511 4.181 -13.438 1.00 87.75 78 LEU A N 1
ATOM 592 C CA . LEU A 1 78 ? -0.239 2.869 -12.851 1.00 87.75 78 LEU A CA 1
ATOM 593 C C . LEU A 1 78 ? 0.173 2.970 -11.384 1.00 87.75 78 LEU A C 1
ATOM 595 O O . LEU A 1 78 ? -0.305 2.179 -10.577 1.00 87.75 78 LEU A O 1
ATOM 599 N N . SER A 1 79 ? 0.998 3.952 -11.010 1.00 88.00 79 SER A N 1
ATOM 600 C CA . SER A 1 79 ? 1.367 4.175 -9.606 1.00 88.00 79 SER A CA 1
ATOM 601 C C . SER A 1 79 ? 0.143 4.450 -8.729 1.00 88.00 79 SER A C 1
ATOM 603 O O . SER A 1 79 ? 0.042 3.916 -7.623 1.00 88.00 79 SER A O 1
ATOM 605 N N . PHE A 1 80 ? -0.818 5.220 -9.245 1.00 92.06 80 PHE A N 1
ATOM 606 C CA . PHE A 1 80 ? -2.089 5.469 -8.570 1.00 92.06 80 PHE A CA 1
ATOM 607 C C . PHE A 1 80 ? -2.964 4.205 -8.480 1.00 92.06 80 PHE A C 1
ATOM 609 O O . PHE A 1 80 ? -3.494 3.894 -7.412 1.00 92.06 80 PHE A O 1
ATOM 616 N N . MET A 1 81 ? -3.079 3.429 -9.566 1.00 91.50 81 MET A N 1
ATOM 617 C CA . MET A 1 81 ? -3.821 2.156 -9.570 1.00 91.50 81 MET A CA 1
ATOM 618 C C . MET A 1 81 ? -3.231 1.132 -8.591 1.00 91.50 81 MET A C 1
ATOM 620 O O . MET A 1 81 ? -3.969 0.454 -7.887 1.00 91.50 81 MET A O 1
ATOM 624 N N . ILE A 1 82 ? -1.905 1.041 -8.490 1.00 89.38 82 ILE A N 1
ATOM 625 C CA . ILE A 1 82 ? -1.244 0.135 -7.541 1.00 89.38 82 ILE A CA 1
ATOM 626 C C . ILE A 1 82 ? -1.551 0.546 -6.098 1.00 89.38 82 ILE A C 1
ATOM 628 O O . ILE A 1 82 ? -1.931 -0.301 -5.293 1.00 89.38 82 ILE A O 1
ATOM 632 N N . ALA A 1 83 ? -1.423 1.837 -5.767 1.00 90.69 83 ALA A N 1
ATOM 633 C CA . ALA A 1 83 ? -1.696 2.340 -4.419 1.00 90.69 83 ALA A CA 1
ATOM 634 C C . ALA A 1 83 ? -3.162 2.130 -4.000 1.00 90.69 83 ALA A C 1
ATOM 636 O O . ALA A 1 83 ? -3.441 1.722 -2.870 1.00 90.69 83 ALA A O 1
ATOM 637 N N . THR A 1 84 ? -4.095 2.357 -4.926 1.00 93.50 84 THR A N 1
ATOM 638 C CA . THR A 1 84 ? -5.528 2.145 -4.683 1.00 93.50 84 THR A CA 1
ATOM 639 C C . THR A 1 84 ? -5.850 0.664 -4.516 1.00 93.50 84 THR A C 1
ATOM 641 O O . THR A 1 84 ? -6.453 0.288 -3.517 1.00 93.50 84 THR A O 1
ATOM 644 N N . VAL A 1 85 ? -5.381 -0.215 -5.405 1.00 92.81 85 VAL A N 1
ATOM 645 C CA . VAL A 1 85 ? -5.603 -1.662 -5.241 1.00 92.81 85 VAL A CA 1
ATOM 646 C C . VAL A 1 85 ? -4.967 -2.178 -3.943 1.00 92.81 85 VAL A C 1
ATOM 648 O O . VAL A 1 85 ? -5.588 -2.988 -3.264 1.00 92.81 85 VAL A O 1
ATOM 651 N N . HIS A 1 86 ? -3.807 -1.660 -3.527 1.00 91.31 86 HIS A N 1
ATOM 652 C CA . HIS A 1 86 ? -3.181 -2.003 -2.241 1.00 91.31 86 HIS A CA 1
ATOM 653 C C . HIS A 1 86 ? -4.007 -1.596 -1.019 1.00 91.31 86 HIS A C 1
ATOM 655 O O . HIS A 1 86 ? -4.249 -2.411 -0.131 1.00 91.31 86 HIS A O 1
ATOM 661 N N . THR A 1 87 ? -4.477 -0.351 -0.975 1.00 91.94 87 THR A N 1
ATOM 662 C CA . THR A 1 87 ? -5.290 0.146 0.148 1.00 91.94 87 THR A CA 1
ATOM 663 C C . THR A 1 87 ? -6.656 -0.514 0.226 1.00 91.94 87 THR A C 1
ATOM 665 O O . THR A 1 87 ? -7.084 -0.927 1.301 1.00 91.94 87 THR A O 1
ATOM 668 N N . PHE A 1 88 ? -7.348 -0.618 -0.904 1.00 94.19 88 PHE A N 1
ATOM 669 C CA . PHE A 1 88 ? -8.707 -1.137 -0.929 1.00 94.19 88 PHE A CA 1
ATOM 670 C C . PHE A 1 88 ? -8.745 -2.655 -0.786 1.00 94.19 88 PHE A C 1
ATOM 672 O O . PHE A 1 88 ? -9.642 -3.157 -0.114 1.00 94.19 88 PHE A O 1
ATOM 679 N N . SER A 1 89 ? -7.769 -3.393 -1.329 1.00 92.38 89 SER A N 1
ATOM 680 C CA . SER A 1 89 ? -7.673 -4.834 -1.059 1.00 92.38 89 SER A CA 1
ATOM 681 C C . SER A 1 89 ? -7.412 -5.105 0.423 1.00 92.38 89 SER A C 1
ATOM 683 O O . SER A 1 89 ? -8.053 -5.991 0.980 1.00 92.38 89 SER A O 1
ATOM 685 N N . ALA A 1 90 ? -6.572 -4.299 1.088 1.00 91.00 90 ALA A N 1
ATOM 686 C CA . ALA A 1 90 ? -6.375 -4.358 2.536 1.00 91.00 90 ALA A CA 1
ATOM 687 C C . ALA A 1 90 ? -7.674 -4.076 3.298 1.00 91.00 90 ALA A C 1
ATOM 689 O O . ALA A 1 90 ? -8.044 -4.848 4.175 1.00 91.00 90 ALA A O 1
ATOM 690 N N . LEU A 1 91 ? -8.392 -3.004 2.954 1.00 92.94 91 LEU A N 1
ATOM 691 C CA . LEU A 1 91 ? -9.653 -2.646 3.605 1.00 92.94 91 LEU A CA 1
ATOM 692 C C . LEU A 1 91 ? -10.705 -3.753 3.439 1.00 92.94 91 LEU A C 1
ATOM 694 O O . LEU A 1 91 ? -11.291 -4.189 4.429 1.00 92.94 91 LEU A O 1
ATOM 698 N N . ILE A 1 92 ? -10.902 -4.252 2.214 1.00 93.88 92 ILE A N 1
ATOM 699 C CA . ILE A 1 92 ? -11.842 -5.343 1.917 1.00 93.88 92 ILE A CA 1
ATOM 700 C C . ILE A 1 92 ? -11.437 -6.616 2.661 1.00 93.88 92 ILE A C 1
ATOM 702 O O . ILE A 1 92 ? -12.281 -7.229 3.313 1.00 93.88 92 ILE A O 1
ATOM 706 N N . LEU A 1 93 ? -10.157 -7.000 2.604 1.00 91.50 93 LEU A N 1
ATOM 707 C CA . LEU A 1 93 ? -9.654 -8.174 3.313 1.00 91.50 93 LEU A CA 1
ATOM 708 C C . LEU A 1 93 ? -9.913 -8.051 4.815 1.00 91.50 93 LEU A C 1
ATOM 710 O O . LEU A 1 93 ? -10.403 -8.998 5.417 1.00 91.50 93 LEU A O 1
ATOM 714 N N . THR A 1 94 ? -9.646 -6.893 5.416 1.00 90.00 94 THR A N 1
ATOM 715 C CA . THR A 1 94 ? -9.886 -6.669 6.844 1.00 90.00 94 THR A CA 1
ATOM 716 C C . THR A 1 94 ? -11.368 -6.765 7.204 1.00 90.00 94 THR A C 1
ATOM 718 O O . THR A 1 94 ? -11.691 -7.375 8.221 1.00 90.00 94 THR A O 1
ATOM 721 N N . TYR A 1 95 ? -12.280 -6.238 6.379 1.00 89.75 95 TYR A N 1
ATOM 722 C CA . TYR A 1 95 ? -13.725 -6.425 6.577 1.00 89.75 95 TYR A CA 1
ATOM 723 C C . TYR A 1 95 ? -14.121 -7.900 6.522 1.00 89.75 95 TYR A C 1
ATOM 725 O O . TYR A 1 95 ? -14.834 -8.381 7.404 1.00 89.75 95 TYR A O 1
ATOM 733 N N . VAL A 1 96 ? -13.643 -8.618 5.502 1.00 89.81 96 VAL A N 1
ATOM 734 C CA . VAL A 1 96 ? -13.901 -10.052 5.340 1.00 89.81 96 VAL A CA 1
ATOM 735 C C . VAL A 1 96 ? -13.383 -10.813 6.555 1.00 89.81 96 VAL A C 1
ATOM 737 O O . VAL A 1 96 ? -14.137 -11.579 7.145 1.00 89.81 96 VAL A O 1
ATOM 740 N N . LEU A 1 97 ? -12.144 -10.559 6.982 1.00 85.88 97 LEU A N 1
ATOM 741 C CA . LEU A 1 97 ? -11.573 -11.166 8.180 1.00 85.88 97 LEU A CA 1
ATOM 742 C C . LEU A 1 97 ? -12.429 -10.849 9.411 1.00 85.88 97 LEU A C 1
ATOM 744 O O . LEU A 1 97 ? -12.846 -11.778 10.089 1.00 85.88 97 LEU A O 1
ATOM 748 N N . TYR A 1 98 ? -12.758 -9.584 9.678 1.00 84.50 98 TYR A N 1
ATOM 749 C CA . TYR A 1 98 ? -13.547 -9.185 10.848 1.00 84.50 98 TYR A CA 1
ATOM 750 C C . TYR A 1 98 ? -14.900 -9.912 10.937 1.00 84.50 98 TYR A C 1
ATOM 752 O O . TYR A 1 98 ? -15.227 -10.469 11.986 1.00 84.50 98 TYR A O 1
ATOM 760 N N . TYR A 1 99 ? -15.662 -9.970 9.840 1.00 81.44 99 TYR A N 1
ATOM 761 C CA . TYR A 1 99 ? -16.960 -10.653 9.826 1.00 81.44 99 TYR A CA 1
ATOM 762 C C . TYR A 1 99 ? -16.841 -12.178 9.830 1.00 81.44 99 TYR A C 1
ATOM 764 O O . TYR A 1 99 ? -17.659 -12.845 10.464 1.00 81.44 99 TYR A O 1
ATOM 772 N N . LEU A 1 100 ? -15.820 -12.742 9.174 1.00 80.31 100 LEU A N 1
ATOM 773 C CA . LEU A 1 100 ? -15.507 -14.165 9.310 1.00 80.31 100 LEU A CA 1
ATOM 774 C C . LEU A 1 100 ? -15.205 -14.497 10.774 1.00 80.31 100 LEU A C 1
ATOM 776 O O . LEU A 1 100 ? -15.774 -15.446 11.301 1.00 80.31 100 LEU A O 1
ATOM 780 N N . PHE A 1 101 ? -14.389 -13.692 11.458 1.00 74.06 101 PHE A N 1
ATOM 781 C CA . PHE A 1 101 ? -14.069 -13.904 12.867 1.00 74.06 101 PHE A CA 1
ATOM 782 C C . PHE A 1 101 ? -15.306 -13.806 13.761 1.00 74.06 101 PHE A C 1
ATOM 784 O O . PHE A 1 101 ? -15.472 -14.684 14.597 1.00 74.06 101 PHE A O 1
ATOM 791 N N . GLN A 1 102 ? -16.210 -12.839 13.565 1.00 67.06 102 GLN A N 1
ATOM 792 C CA . GLN A 1 102 ? -17.458 -12.778 14.344 1.00 67.06 102 GLN A CA 1
ATOM 793 C C . GLN A 1 102 ? -18.371 -13.989 14.106 1.00 67.06 102 GLN A C 1
ATOM 795 O O . GLN A 1 102 ? -18.860 -14.586 15.063 1.00 67.06 102 GLN A O 1
ATOM 800 N N . ASN A 1 103 ? -18.551 -14.399 12.848 1.00 54.31 103 ASN A N 1
ATOM 801 C CA . ASN A 1 103 ? -19.440 -15.510 12.494 1.00 54.31 103 ASN A CA 1
ATOM 802 C C . ASN A 1 103 ? -18.880 -16.885 12.893 1.00 54.31 103 ASN A C 1
ATOM 804 O O . ASN A 1 103 ? -19.650 -17.813 13.133 1.00 54.31 103 ASN A O 1
ATOM 808 N N . ILE A 1 104 ? -17.556 -17.023 12.994 1.00 57.19 104 ILE A N 1
ATOM 809 C CA . ILE A 1 104 ? -16.890 -18.253 13.447 1.00 57.19 104 ILE A CA 1
ATOM 810 C C . ILE A 1 104 ? -16.848 -18.328 14.994 1.00 57.19 104 ILE A C 1
ATOM 812 O O . ILE A 1 104 ? -16.698 -19.419 15.539 1.00 57.19 104 ILE A O 1
ATOM 816 N N . PHE A 1 105 ? -17.042 -17.212 15.719 1.00 53.16 105 PHE A N 1
ATOM 817 C CA . PHE A 1 105 ? -16.885 -17.134 17.187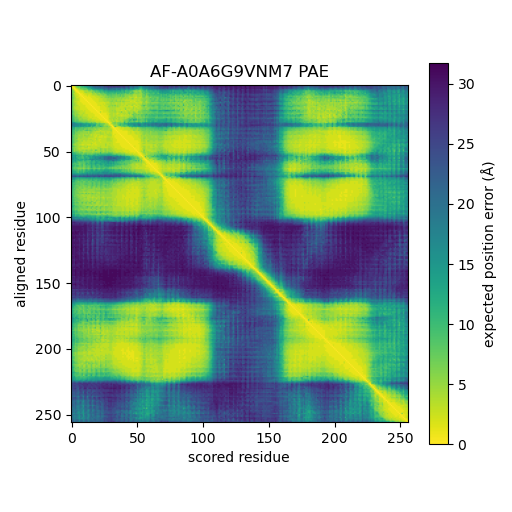 1.00 53.16 105 PHE A CA 1
ATOM 818 C C . PHE A 1 105 ? -18.174 -17.077 18.026 1.00 53.16 105 PHE A C 1
ATOM 820 O O . PHE A 1 105 ? -18.078 -17.066 19.253 1.00 53.16 105 PHE A O 1
ATOM 827 N N . SER A 1 106 ? -19.376 -17.058 17.442 1.00 47.47 106 SER A N 1
ATOM 828 C CA . SER A 1 106 ? -20.619 -16.956 18.236 1.00 47.47 106 SER A CA 1
ATOM 829 C C . SER A 1 106 ? -21.252 -18.290 18.656 1.00 47.47 106 SER A C 1
ATOM 831 O O . SER A 1 106 ? -22.295 -18.278 19.306 1.00 47.47 106 SER A O 1
ATOM 833 N N . VAL A 1 107 ? -20.641 -19.444 18.362 1.00 49.88 107 VAL A N 1
ATOM 834 C CA . VAL A 1 107 ? -21.177 -20.752 18.782 1.00 49.88 107 VAL A CA 1
ATOM 835 C C . VAL A 1 107 ? -20.110 -21.583 19.509 1.00 49.88 107 VAL A C 1
ATOM 837 O O . VAL A 1 107 ? -19.222 -22.165 18.898 1.00 49.88 107 VAL A O 1
ATOM 840 N N . ALA A 1 108 ? -20.263 -21.669 20.837 1.00 55.12 108 ALA A N 1
ATOM 841 C CA . ALA A 1 108 ? -19.730 -22.713 21.725 1.00 55.12 108 ALA A CA 1
ATOM 842 C C . ALA A 1 108 ? -18.196 -22.813 21.912 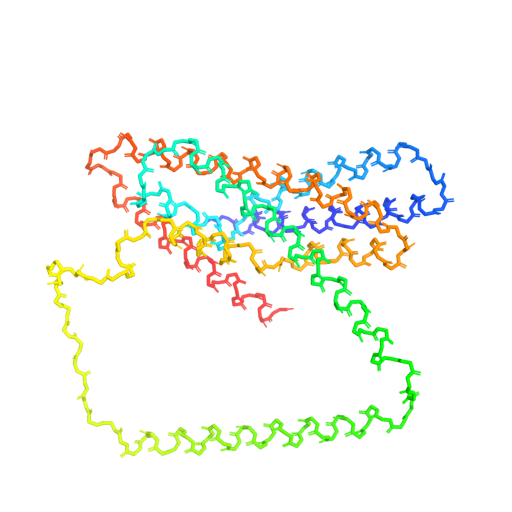1.00 55.12 108 ALA A C 1
ATOM 844 O O . ALA A 1 108 ? -17.557 -23.826 21.613 1.00 55.12 108 ALA A O 1
ATOM 845 N N . ILE A 1 109 ? -17.609 -21.810 22.571 1.00 54.03 109 ILE A N 1
ATOM 846 C CA . ILE A 1 109 ? -16.263 -21.914 23.156 1.00 54.03 109 ILE A CA 1
ATOM 847 C C . ILE A 1 109 ? -16.369 -22.528 24.543 1.00 54.03 109 ILE A C 1
ATOM 849 O O . ILE A 1 109 ? -16.481 -21.796 25.508 1.00 54.03 109 ILE A O 1
ATOM 853 N N . LEU A 1 110 ? -16.346 -23.856 24.619 1.00 54.03 110 LEU A N 1
ATOM 854 C CA . LEU A 1 110 ? -15.578 -24.593 25.638 1.00 54.03 110 LEU A CA 1
ATOM 855 C C . LEU A 1 110 ? -15.289 -26.030 25.152 1.00 54.03 110 LEU A C 1
ATOM 857 O O . LEU A 1 110 ? -14.244 -26.569 25.484 1.00 54.03 110 LEU A O 1
ATOM 861 N N . ASN A 1 111 ? -16.126 -26.613 24.276 1.00 54.53 111 ASN A N 1
ATOM 862 C CA . ASN A 1 111 ? -15.985 -28.020 23.849 1.00 54.53 111 ASN A CA 1
ATOM 863 C C . ASN A 1 111 ? -15.514 -28.233 22.392 1.00 54.53 111 ASN A C 1
ATOM 865 O O . ASN A 1 111 ? -15.101 -29.335 22.036 1.00 54.53 111 ASN A O 1
ATOM 869 N N . ILE A 1 112 ? -15.561 -27.210 21.528 1.00 54.34 112 ILE A N 1
ATOM 870 C CA . ILE A 1 112 ? -15.306 -27.371 20.080 1.00 54.34 112 ILE A CA 1
ATOM 871 C C . ILE A 1 112 ? -13.850 -27.088 19.704 1.00 54.34 112 ILE A C 1
ATOM 873 O O . ILE A 1 112 ? -13.335 -27.718 18.787 1.00 54.34 112 ILE A O 1
ATOM 877 N N . ALA A 1 113 ? -13.161 -26.201 20.427 1.00 52.19 113 ALA A N 1
ATOM 878 C CA . ALA A 1 113 ? -11.753 -25.891 20.168 1.00 52.19 113 ALA A CA 1
ATOM 879 C C . ALA A 1 113 ? -10.859 -27.141 20.286 1.00 52.19 113 ALA A C 1
ATOM 881 O O . ALA A 1 113 ? -9.981 -27.350 19.451 1.00 52.19 113 ALA A O 1
ATOM 882 N N . ASP A 1 114 ? -11.151 -28.031 21.237 1.00 57.09 114 ASP A N 1
ATOM 883 C CA . ASP A 1 114 ? -10.440 -29.304 21.410 1.00 57.09 114 ASP A CA 1
ATOM 884 C C . ASP A 1 114 ? -10.713 -30.301 20.271 1.00 57.09 114 ASP A C 1
ATOM 886 O O . ASP A 1 114 ? -9.797 -30.963 19.777 1.00 57.09 114 ASP A O 1
ATOM 890 N N . ILE A 1 115 ? -11.964 -30.393 19.805 1.00 66.62 115 ILE A N 1
ATOM 891 C CA . ILE A 1 115 ? -12.342 -31.251 18.670 1.00 66.62 115 ILE A CA 1
ATOM 892 C C . ILE A 1 115 ? -11.747 -30.712 17.361 1.00 66.62 115 ILE A C 1
ATOM 894 O O . ILE A 1 115 ? -11.186 -31.475 16.574 1.00 66.62 115 ILE A O 1
ATOM 898 N N . ALA A 1 116 ? -11.819 -29.400 17.139 1.00 61.09 116 ALA A N 1
ATOM 899 C CA . ALA A 1 116 ? -11.318 -28.746 15.937 1.00 61.09 116 ALA A CA 1
ATOM 900 C C . ALA A 1 116 ? -9.791 -28.860 15.835 1.00 61.09 116 ALA A C 1
ATOM 902 O O . ALA A 1 116 ? -9.268 -29.106 14.748 1.00 61.09 116 ALA A O 1
ATOM 903 N N . THR A 1 117 ? -9.089 -28.769 16.969 1.00 64.00 117 THR A N 1
ATOM 904 C CA . THR A 1 117 ? -7.632 -28.963 17.042 1.00 64.00 117 THR A CA 1
ATOM 905 C C . THR A 1 117 ? -7.237 -30.413 16.746 1.00 64.00 117 THR A C 1
ATOM 907 O O . THR A 1 117 ? -6.261 -30.661 16.038 1.00 64.00 117 THR A O 1
ATOM 910 N N . LYS A 1 118 ? -8.023 -31.398 17.204 1.00 74.12 118 LYS A N 1
ATOM 911 C CA . LYS A 1 118 ? -7.794 -32.818 16.873 1.00 74.12 118 LYS A CA 1
ATOM 912 C C . LYS A 1 118 ? -8.036 -33.119 15.390 1.00 74.12 118 LYS A C 1
ATOM 914 O O . LYS A 1 118 ? -7.253 -33.846 14.779 1.00 74.12 118 LYS A O 1
ATOM 919 N N . ILE A 1 119 ? -9.079 -32.538 14.796 1.00 77.44 119 ILE A N 1
ATOM 920 C CA . ILE A 1 119 ? -9.410 -32.726 13.374 1.00 77.44 119 ILE A CA 1
ATOM 921 C C . ILE A 1 119 ? -8.367 -32.057 12.470 1.00 77.44 119 ILE A C 1
ATOM 923 O O . ILE A 1 119 ? -7.917 -32.664 11.496 1.00 77.44 119 ILE A O 1
ATOM 927 N N . SER A 1 120 ? -7.942 -30.833 12.796 1.00 66.69 120 SER A N 1
ATOM 928 C CA . SER A 1 120 ? -6.918 -30.126 12.020 1.00 66.69 120 SER A CA 1
ATOM 929 C C . SER A 1 120 ? -5.566 -30.839 12.096 1.00 66.69 120 SER A C 1
ATOM 931 O O . SER A 1 120 ? -4.926 -31.029 11.061 1.00 66.69 120 SER A O 1
ATOM 933 N N . GLY A 1 121 ? -5.182 -31.347 13.272 1.00 69.31 121 GLY A N 1
ATOM 934 C CA . GLY A 1 121 ? -3.994 -32.186 13.438 1.00 69.31 121 GLY A CA 1
ATOM 935 C C . GLY A 1 121 ? -4.028 -33.448 12.568 1.00 69.31 121 GLY A C 1
ATOM 936 O O . GLY A 1 121 ? -3.051 -33.751 11.882 1.00 69.31 121 GLY A O 1
ATOM 937 N N . ALA A 1 122 ? -5.168 -34.145 12.514 1.00 85.06 122 ALA A N 1
ATOM 938 C CA . ALA A 1 122 ? -5.335 -35.335 11.675 1.00 85.06 122 ALA A CA 1
ATOM 939 C C . ALA A 1 122 ? -5.232 -35.023 10.169 1.00 85.06 122 ALA A C 1
ATOM 941 O O . ALA A 1 122 ? -4.593 -35.767 9.420 1.00 85.06 122 ALA A O 1
ATOM 942 N N . LEU A 1 123 ? -5.806 -33.901 9.723 1.00 79.75 123 LEU A N 1
ATOM 943 C CA . LEU A 1 123 ? -5.693 -33.447 8.334 1.00 79.75 123 LEU A CA 1
ATOM 944 C C . LEU A 1 123 ? -4.254 -33.074 7.965 1.00 79.75 123 LEU A C 1
ATOM 946 O O . LEU A 1 123 ? -3.778 -33.476 6.904 1.00 79.75 123 LEU A O 1
ATOM 950 N N . ILE A 1 124 ? -3.540 -32.367 8.844 1.00 78.06 124 ILE A N 1
ATOM 951 C CA . ILE A 1 124 ? -2.138 -31.983 8.621 1.00 78.06 124 ILE A CA 1
ATOM 952 C C . ILE A 1 124 ? -1.249 -33.227 8.505 1.00 78.06 124 ILE A C 1
ATOM 954 O O . ILE A 1 124 ? -0.427 -33.306 7.589 1.00 78.06 124 ILE A O 1
ATOM 958 N N . ILE A 1 125 ? -1.445 -34.226 9.373 1.00 82.62 125 ILE A N 1
ATOM 959 C CA . ILE A 1 125 ? -0.721 -35.506 9.306 1.00 82.62 125 ILE A CA 1
ATOM 960 C C . ILE A 1 125 ? -1.012 -36.220 7.980 1.00 82.62 125 ILE A C 1
ATOM 962 O O . ILE A 1 125 ? -0.083 -36.670 7.311 1.00 82.62 125 ILE A O 1
ATOM 966 N N . SER A 1 126 ? -2.277 -36.270 7.554 1.00 81.69 126 SER A N 1
ATOM 967 C CA . SER A 1 126 ? -2.678 -36.895 6.285 1.00 81.69 126 SER A CA 1
ATOM 968 C C . SER A 1 126 ? -2.031 -36.217 5.067 1.00 81.69 126 SER A C 1
ATOM 970 O O . SER A 1 126 ? -1.469 -36.885 4.194 1.00 81.69 126 SER A O 1
ATOM 972 N N . ILE A 1 127 ? -2.010 -34.880 5.046 1.00 79.00 127 ILE A N 1
ATOM 973 C CA . ILE A 1 127 ? -1.347 -34.087 4.000 1.00 79.00 127 ILE A CA 1
ATOM 974 C C . ILE A 1 127 ? 0.170 -34.330 4.014 1.00 79.00 127 ILE A C 1
ATOM 976 O O . ILE A 1 127 ? 0.773 -34.527 2.957 1.00 79.00 127 ILE A O 1
ATOM 980 N N . GLY A 1 128 ? 0.790 -34.379 5.196 1.00 73.31 128 GLY A N 1
ATOM 981 C CA . GLY A 1 128 ? 2.213 -34.684 5.353 1.00 73.31 128 GLY A CA 1
ATOM 982 C C . GLY A 1 128 ? 2.586 -36.066 4.809 1.00 73.31 128 GLY A C 1
ATOM 983 O O . GLY A 1 128 ? 3.566 -36.195 4.072 1.00 73.31 128 GLY A O 1
ATOM 984 N N . VAL A 1 129 ? 1.771 -37.085 5.098 1.00 85.38 129 VAL A N 1
ATOM 985 C CA . VAL A 1 129 ? 1.948 -38.456 4.588 1.00 85.38 129 VAL A CA 1
ATOM 986 C C . VAL A 1 129 ? 1.782 -38.509 3.067 1.00 85.38 129 VAL A C 1
ATOM 988 O O . VAL A 1 129 ? 2.601 -39.128 2.384 1.00 85.38 129 VAL A O 1
ATOM 991 N N . TYR A 1 130 ? 0.785 -37.813 2.513 1.00 85.12 130 TYR A N 1
ATOM 992 C CA . TYR A 1 130 ? 0.574 -37.733 1.065 1.00 85.12 130 TYR A CA 1
ATOM 993 C C . TYR A 1 130 ? 1.766 -37.088 0.335 1.00 85.12 130 TYR A C 1
ATOM 995 O O . TYR A 1 130 ? 2.239 -37.607 -0.681 1.00 85.12 130 TYR A O 1
ATOM 1003 N N . LEU A 1 131 ? 2.311 -35.995 0.878 1.00 72.94 131 LEU A N 1
ATOM 1004 C CA . LEU A 1 131 ? 3.478 -35.314 0.306 1.00 72.94 131 LEU A CA 1
ATOM 1005 C C . LEU A 1 131 ? 4.759 -36.159 0.411 1.00 72.94 131 LEU A C 1
ATOM 1007 O O . LEU A 1 131 ? 5.546 -36.204 -0.540 1.00 72.94 131 LEU A O 1
ATOM 1011 N N . LEU A 1 132 ? 4.955 -36.877 1.523 1.00 77.31 132 LEU A N 1
ATOM 1012 C CA . LEU A 1 132 ? 6.055 -37.835 1.696 1.00 77.31 132 LEU A CA 1
ATOM 1013 C C . LEU A 1 132 ? 5.975 -38.980 0.681 1.00 77.31 132 LEU A C 1
ATOM 1015 O O . LEU A 1 132 ? 6.985 -39.332 0.067 1.00 77.31 132 LEU A O 1
ATOM 1019 N N . TYR A 1 133 ? 4.774 -39.506 0.445 1.00 81.88 133 TYR A N 1
ATOM 1020 C CA . TYR A 1 133 ? 4.536 -40.550 -0.549 1.00 81.88 133 TYR A CA 1
ATOM 1021 C C . TYR A 1 133 ? 4.815 -40.059 -1.980 1.00 81.88 133 TYR A C 1
ATOM 1023 O O . TYR A 1 133 ? 5.480 -40.747 -2.761 1.00 81.88 133 TYR A O 1
ATOM 1031 N N . GLY A 1 134 ? 4.397 -38.831 -2.311 1.00 67.62 134 GLY A N 1
ATOM 1032 C CA . GLY A 1 134 ? 4.700 -38.192 -3.597 1.00 67.62 134 GLY A CA 1
ATOM 1033 C C . GLY A 1 134 ? 6.203 -37.991 -3.828 1.00 67.62 134 GLY A C 1
ATOM 1034 O O . GLY A 1 134 ? 6.709 -38.258 -4.922 1.00 67.62 134 GLY A O 1
ATOM 1035 N N . LYS A 1 135 ? 6.942 -37.600 -2.782 1.00 63.56 135 LYS A N 1
ATOM 1036 C CA . LYS A 1 135 ? 8.398 -37.402 -2.848 1.00 63.56 135 LYS A CA 1
ATOM 1037 C C . LYS A 1 135 ? 9.162 -38.727 -2.959 1.00 63.56 135 LYS A C 1
ATOM 1039 O O . LYS A 1 135 ? 10.108 -38.818 -3.741 1.00 63.56 135 LYS A O 1
ATOM 1044 N N . TYR A 1 136 ? 8.716 -39.768 -2.253 1.00 75.94 136 TYR A N 1
ATOM 1045 C CA . TYR A 1 136 ? 9.275 -41.121 -2.358 1.00 75.94 136 TYR A CA 1
ATOM 1046 C C . TYR A 1 136 ? 9.083 -41.715 -3.765 1.00 75.94 136 TYR A C 1
ATOM 1048 O O . TYR A 1 136 ? 10.010 -42.300 -4.328 1.00 75.94 136 TYR A O 1
ATOM 1056 N N . LYS A 1 137 ? 7.915 -41.489 -4.386 1.00 66.69 137 LYS A N 1
ATOM 1057 C CA . LYS A 1 137 ? 7.615 -41.944 -5.754 1.00 66.69 137 LYS A CA 1
ATOM 1058 C C . LYS A 1 137 ? 8.461 -41.230 -6.819 1.00 66.69 137 LYS A C 1
ATOM 1060 O O . LYS A 1 137 ? 8.893 -41.873 -7.774 1.00 66.69 137 LYS A O 1
ATOM 1065 N N . HIS A 1 138 ? 8.744 -39.937 -6.642 1.00 52.81 138 HIS A N 1
ATOM 1066 C CA . HIS A 1 138 ? 9.570 -39.163 -7.579 1.00 52.81 138 HIS A CA 1
ATOM 1067 C C . HIS A 1 138 ? 11.080 -39.401 -7.441 1.00 52.81 138 HIS A C 1
ATOM 1069 O O . HIS A 1 138 ? 11.794 -39.282 -8.433 1.00 52.81 138 HIS A O 1
ATOM 1075 N N . TYR A 1 139 ? 11.578 -39.801 -6.267 1.00 53.06 139 TYR A N 1
ATOM 1076 C CA . TYR A 1 139 ? 13.002 -40.121 -6.087 1.00 53.06 139 TYR A CA 1
ATOM 1077 C C . TYR A 1 139 ? 13.425 -41.419 -6.804 1.00 53.06 139 TYR A C 1
ATOM 1079 O O . TYR A 1 139 ? 14.598 -41.611 -7.107 1.00 53.06 139 TYR A O 1
ATOM 1087 N N . LYS A 1 140 ? 12.468 -42.293 -7.148 1.00 51.75 140 LYS A N 1
ATOM 1088 C CA . LYS A 1 140 ? 12.730 -43.513 -7.930 1.00 51.75 140 LYS A CA 1
ATOM 1089 C C . LYS A 1 140 ? 12.731 -43.277 -9.452 1.00 51.75 140 LYS A C 1
ATOM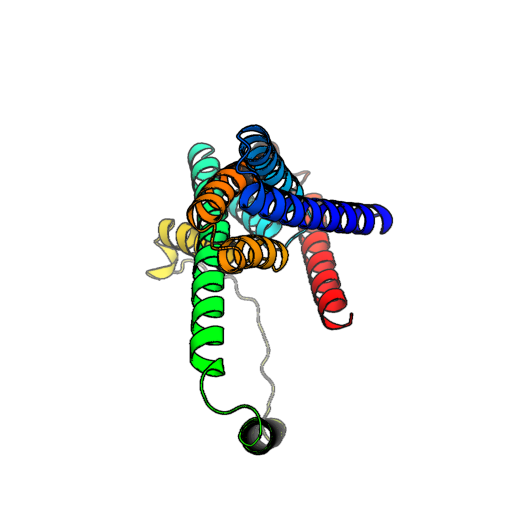 1091 O O . LYS A 1 140 ? 12.997 -44.211 -10.202 1.00 51.75 140 LYS A O 1
ATOM 1096 N N . SER A 1 141 ? 12.448 -42.059 -9.931 1.00 56.72 141 SER A N 1
ATOM 1097 C CA . SER A 1 141 ? 12.340 -41.770 -11.367 1.00 56.72 141 SER A CA 1
ATOM 1098 C C . SER A 1 141 ? 12.840 -40.371 -11.739 1.00 56.72 141 SER A C 1
ATOM 1100 O O . SER A 1 141 ? 12.048 -39.468 -12.005 1.00 56.72 141 SER A O 1
ATOM 1102 N N . THR A 1 142 ? 14.157 -40.219 -11.876 1.00 46.88 142 THR A N 1
ATOM 1103 C CA . THR A 1 142 ? 14.744 -39.098 -12.628 1.00 46.88 142 THR A CA 1
ATOM 1104 C C . THR A 1 142 ? 15.988 -39.554 -13.387 1.00 46.88 142 THR A C 1
ATOM 1106 O O . THR A 1 142 ? 17.110 -39.512 -12.891 1.00 46.88 142 THR A O 1
ATOM 1109 N N . LYS A 1 143 ? 15.772 -39.969 -14.643 1.00 47.09 143 LYS A N 1
ATOM 1110 C CA . LYS A 1 143 ? 16.772 -39.802 -15.701 1.00 47.09 143 LYS A CA 1
ATOM 1111 C C . LYS A 1 143 ? 16.816 -38.313 -16.070 1.00 47.09 143 LYS A C 1
ATOM 1113 O O . LYS A 1 143 ? 15.785 -37.698 -16.318 1.00 47.09 143 LYS A O 1
ATOM 1118 N N . THR A 1 144 ? 18.031 -37.779 -16.032 1.00 43.34 144 THR A N 1
ATOM 1119 C CA . THR A 1 144 ? 18.562 -36.514 -16.569 1.00 43.34 144 THR A CA 1
ATOM 1120 C C . THR A 1 144 ? 17.671 -35.717 -17.533 1.00 43.34 144 THR A C 1
ATOM 1122 O O . THR A 1 144 ? 17.317 -36.215 -18.600 1.00 43.34 144 THR A O 1
ATOM 1125 N N . LEU A 1 145 ? 17.447 -34.431 -17.234 1.00 39.41 145 LEU A N 1
ATOM 1126 C CA . LEU A 1 145 ? 16.990 -33.439 -18.211 1.00 39.41 145 LEU A CA 1
ATOM 1127 C C . LEU A 1 145 ? 17.866 -32.182 -18.140 1.00 39.41 145 LEU A C 1
ATOM 1129 O O . LEU A 1 145 ? 18.039 -31.562 -17.093 1.00 39.41 145 LEU A O 1
ATOM 1133 N N . GLN A 1 146 ? 18.455 -31.880 -19.290 1.00 35.22 146 GLN A N 1
ATOM 1134 C CA . GLN A 1 146 ? 19.461 -30.865 -19.561 1.00 35.22 146 GLN A CA 1
ATOM 1135 C C . GLN A 1 146 ? 18.764 -29.591 -20.058 1.00 35.22 146 GLN A C 1
ATOM 1137 O O . GLN A 1 146 ? 17.949 -29.651 -20.976 1.00 35.22 146 GLN A O 1
ATOM 1142 N N . TRP A 1 147 ? 19.058 -28.439 -19.452 1.00 30.69 147 TRP A N 1
ATOM 1143 C CA . TRP A 1 147 ? 18.430 -27.161 -19.802 1.00 30.69 147 TRP A CA 1
ATOM 1144 C C . TRP A 1 147 ? 19.316 -26.384 -20.782 1.00 30.69 147 TRP A C 1
ATOM 1146 O O . TRP A 1 147 ? 20.315 -25.786 -20.384 1.00 30.69 147 TRP A O 1
ATOM 1156 N N . SER A 1 148 ? 18.974 -26.413 -22.075 1.00 31.58 148 SER A N 1
ATOM 1157 C CA . SER A 1 148 ? 19.600 -25.553 -23.085 1.00 31.58 148 SER A CA 1
ATOM 1158 C C . SER A 1 148 ? 18.852 -24.226 -23.203 1.00 31.58 148 SER A C 1
ATOM 1160 O O . SER A 1 148 ? 17.647 -24.199 -23.454 1.00 31.58 148 SER A O 1
ATOM 1162 N N . THR A 1 149 ? 19.575 -23.119 -23.097 1.00 40.72 149 THR A N 1
ATOM 1163 C CA . THR A 1 149 ? 19.090 -21.768 -23.377 1.00 40.72 149 THR A CA 1
ATOM 1164 C C . THR A 1 149 ? 19.106 -21.495 -24.885 1.00 40.72 149 THR A C 1
ATOM 1166 O O . THR A 1 149 ? 20.128 -21.109 -25.447 1.00 40.72 149 THR A O 1
ATOM 1169 N N . GLN A 1 150 ? 17.964 -21.651 -25.560 1.00 37.16 150 GLN A N 1
ATOM 1170 C CA . GLN A 1 150 ? 17.778 -21.137 -26.923 1.00 37.16 150 GLN A CA 1
ATOM 1171 C C . GLN A 1 150 ? 16.975 -19.830 -26.918 1.00 37.16 150 GLN A C 1
ATOM 1173 O O . GLN A 1 150 ? 15.897 -19.731 -26.335 1.00 37.16 150 GLN A O 1
ATOM 1178 N N . LYS A 1 151 ? 17.521 -18.815 -27.601 1.00 41.06 151 LYS A N 1
ATOM 1179 C CA . LYS A 1 151 ? 16.819 -17.590 -28.008 1.00 41.06 151 LYS A CA 1
ATOM 1180 C C . LYS A 1 151 ? 15.672 -17.971 -28.946 1.00 41.06 151 LYS A C 1
ATOM 1182 O O . LYS A 1 151 ? 15.926 -18.413 -30.061 1.00 41.06 151 LYS A O 1
ATOM 1187 N N . ILE A 1 152 ? 14.432 -17.753 -28.521 1.00 40.25 152 ILE A N 1
ATOM 1188 C CA . ILE A 1 152 ? 13.254 -17.928 -29.374 1.00 40.25 152 ILE A CA 1
ATOM 1189 C C . ILE A 1 152 ? 13.044 -16.633 -30.165 1.00 40.25 152 ILE A C 1
ATOM 1191 O O . ILE A 1 152 ? 12.687 -15.594 -29.607 1.00 40.25 152 ILE A O 1
ATOM 1195 N N . ALA A 1 153 ? 13.312 -16.699 -31.467 1.00 45.00 153 ALA A N 1
ATOM 1196 C CA . ALA A 1 153 ? 12.886 -15.699 -32.435 1.00 45.00 153 ALA A CA 1
ATOM 1197 C C . ALA A 1 153 ? 11.363 -15.818 -32.654 1.00 45.00 153 ALA A C 1
ATOM 1199 O O . ALA A 1 153 ? 10.847 -16.919 -32.818 1.00 45.00 153 ALA A O 1
ATOM 1200 N N . SER A 1 154 ? 10.672 -14.670 -32.629 1.00 48.31 154 SER A N 1
ATOM 1201 C CA . SER A 1 154 ? 9.259 -14.443 -32.999 1.00 48.31 154 SER A CA 1
ATOM 1202 C C . SER A 1 154 ? 8.216 -15.406 -32.404 1.00 48.31 154 SER A C 1
ATOM 1204 O O . SER A 1 154 ? 7.838 -16.400 -33.018 1.00 48.31 154 SER A O 1
ATOM 1206 N N . CYS A 1 155 ? 7.673 -15.053 -31.235 1.00 44.84 155 CYS A N 1
ATOM 1207 C CA . CYS A 1 155 ? 6.531 -15.744 -30.632 1.00 44.84 155 CYS A CA 1
ATOM 1208 C C . CYS A 1 155 ? 5.215 -15.055 -31.049 1.00 44.84 155 CYS A C 1
ATOM 1210 O O . CYS A 1 155 ? 4.977 -13.906 -30.678 1.00 44.84 155 CYS A O 1
ATOM 1212 N N . ASN A 1 156 ? 4.360 -15.743 -31.813 1.00 42.66 156 ASN A N 1
ATOM 1213 C CA . ASN A 1 156 ? 3.073 -15.229 -32.311 1.00 42.66 156 ASN A CA 1
ATOM 1214 C C . ASN A 1 156 ? 1.890 -15.635 -31.402 1.00 42.66 156 ASN A C 1
ATOM 1216 O O . ASN A 1 156 ? 0.827 -16.030 -31.874 1.00 42.66 156 ASN A O 1
ATOM 1220 N N . CYS A 1 157 ? 2.085 -15.584 -30.081 1.00 48.19 157 CYS A N 1
ATOM 1221 C CA . CYS A 1 157 ? 1.072 -15.956 -29.091 1.00 48.19 157 CYS A CA 1
ATOM 1222 C C . CYS A 1 157 ? 0.166 -14.765 -28.741 1.00 48.19 157 CYS A C 1
ATOM 1224 O O . CYS A 1 157 ? 0.649 -13.646 -28.565 1.00 48.19 157 CYS A O 1
ATOM 1226 N N . ALA A 1 158 ? -1.135 -15.005 -28.533 1.00 49.41 158 ALA A N 1
ATOM 1227 C CA . ALA A 1 158 ? -2.086 -13.984 -28.069 1.00 49.41 158 ALA A CA 1
ATOM 1228 C C . ALA A 1 158 ? -1.632 -13.302 -26.760 1.00 49.41 158 ALA A C 1
ATOM 1230 O O . ALA A 1 158 ? -1.807 -12.098 -26.595 1.00 49.41 158 ALA A O 1
ATOM 1231 N N . SER A 1 159 ? -0.942 -14.045 -25.886 1.00 42.34 159 SER A N 1
ATOM 1232 C CA . SER A 1 159 ? -0.355 -13.531 -24.641 1.00 42.34 159 SER A CA 1
ATOM 1233 C C . SER A 1 159 ? 0.815 -12.553 -24.848 1.00 42.34 159 SER A C 1
ATOM 1235 O O . SER A 1 159 ? 1.146 -11.815 -23.924 1.00 42.34 159 SER A O 1
ATOM 1237 N N . CYS A 1 160 ? 1.444 -12.528 -26.030 1.00 47.81 160 CYS A N 1
ATOM 1238 C CA . CYS A 1 160 ? 2.534 -11.603 -26.369 1.00 47.81 160 CYS A CA 1
ATOM 1239 C C . CYS A 1 160 ? 2.039 -10.323 -27.062 1.00 47.81 160 CYS A C 1
ATOM 1241 O O . CYS A 1 160 ? 2.801 -9.366 -27.179 1.00 47.81 160 CYS A O 1
ATOM 1243 N N . LYS A 1 161 ? 0.782 -10.284 -27.528 1.00 42.47 161 LYS A N 1
ATOM 1244 C CA . LYS A 1 161 ? 0.242 -9.175 -28.334 1.00 42.47 161 LYS A CA 1
ATOM 1245 C C . LYS A 1 161 ? -0.455 -8.088 -27.503 1.00 42.47 161 LYS A C 1
ATOM 1247 O O . LYS A 1 161 ? -0.818 -7.047 -28.041 1.00 42.47 161 LYS A O 1
ATOM 1252 N N . THR A 1 162 ? -0.646 -8.297 -26.200 1.00 46.28 162 THR A N 1
ATOM 1253 C CA . THR A 1 162 ? -1.454 -7.408 -25.353 1.00 46.28 162 THR A CA 1
ATOM 1254 C C . THR A 1 162 ? -0.593 -6.658 -24.337 1.00 46.28 162 THR A C 1
ATOM 1256 O O . THR A 1 162 ? -0.384 -7.113 -23.220 1.00 46.28 162 THR A O 1
ATOM 1259 N N . GLN A 1 163 ? -0.136 -5.456 -24.683 1.00 56.00 163 GLN A N 1
ATOM 1260 C CA . GLN A 1 163 ? 0.593 -4.587 -23.746 1.00 56.00 163 GLN A CA 1
ATOM 1261 C C . GLN A 1 163 ? -0.269 -4.123 -22.550 1.00 56.00 163 GLN A C 1
ATOM 1263 O O . GLN A 1 163 ? 0.258 -3.776 -21.499 1.00 56.00 163 GLN A O 1
ATOM 1268 N N . ASN A 1 164 ? -1.600 -4.169 -22.685 1.00 59.88 164 ASN A N 1
ATOM 1269 C CA . ASN A 1 164 ? -2.538 -3.836 -21.609 1.00 59.88 164 ASN A CA 1
ATOM 1270 C C . ASN A 1 164 ? -2.682 -4.962 -20.566 1.00 59.88 164 ASN A C 1
ATOM 1272 O O . ASN A 1 164 ? -3.032 -4.684 -19.423 1.00 59.88 164 ASN A O 1
ATOM 1276 N N . SER A 1 165 ? -2.408 -6.228 -20.914 1.00 63.62 165 SER A N 1
ATOM 1277 C CA . SER A 1 165 ? -2.527 -7.332 -19.945 1.00 63.62 165 SER A CA 1
ATOM 1278 C C . SER A 1 165 ? -1.376 -7.331 -18.938 1.00 63.62 165 SER A C 1
ATOM 1280 O O . SER A 1 165 ? -1.576 -7.689 -17.778 1.00 63.62 165 SER A O 1
ATOM 1282 N N . THR A 1 166 ? -0.192 -6.862 -19.346 1.00 75.31 166 THR A N 1
ATOM 1283 C CA . THR A 1 166 ? 0.970 -6.738 -18.457 1.00 75.31 166 THR A CA 1
ATOM 1284 C C . THR A 1 166 ? 0.800 -5.609 -17.442 1.00 75.31 166 THR A C 1
ATOM 1286 O O . THR A 1 166 ? 1.254 -5.746 -16.310 1.00 75.31 166 THR A O 1
ATOM 1289 N N . ASP A 1 167 ? 0.105 -4.527 -17.816 1.00 81.31 167 ASP A N 1
ATOM 1290 C CA . ASP A 1 167 ? -0.254 -3.430 -16.906 1.00 81.31 167 ASP A CA 1
ATOM 1291 C C . ASP A 1 167 ? -1.176 -3.924 -15.783 1.00 81.31 167 ASP A C 1
ATOM 1293 O O . ASP A 1 167 ? -0.901 -3.714 -14.603 1.00 81.31 167 ASP A O 1
ATOM 1297 N N . VAL A 1 168 ? -2.258 -4.618 -16.149 1.00 82.88 168 VAL A N 1
ATOM 1298 C CA . VAL A 1 168 ? -3.240 -5.137 -15.187 1.00 82.88 168 VAL A CA 1
ATOM 1299 C C . VAL A 1 168 ? -2.608 -6.192 -14.283 1.00 82.88 168 VAL A C 1
ATOM 1301 O O . VAL A 1 168 ? -2.793 -6.144 -13.069 1.00 82.88 168 VAL A O 1
ATOM 1304 N N . ALA A 1 169 ? -1.810 -7.106 -14.842 1.00 81.06 169 ALA A N 1
ATOM 1305 C CA . ALA A 1 169 ? -1.098 -8.108 -14.055 1.00 81.06 169 ALA A CA 1
ATOM 1306 C C . ALA A 1 169 ? -0.142 -7.468 -13.036 1.00 81.06 169 ALA A C 1
ATOM 1308 O O . ALA A 1 169 ? -0.090 -7.919 -11.893 1.00 81.06 169 ALA A O 1
ATOM 1309 N N . LEU A 1 170 ? 0.565 -6.393 -13.410 1.00 82.56 170 LEU A N 1
ATOM 1310 C CA . LEU A 1 170 ? 1.410 -5.640 -12.481 1.00 82.56 170 LEU A CA 1
ATOM 1311 C C . LEU A 1 170 ? 0.584 -5.014 -11.354 1.00 82.56 170 LEU A C 1
ATOM 1313 O O . LEU A 1 170 ? 0.958 -5.144 -10.189 1.00 82.56 170 LEU A O 1
ATOM 1317 N N . VAL A 1 171 ? -0.521 -4.343 -11.693 1.00 85.19 171 VAL A N 1
ATOM 1318 C CA . VAL A 1 171 ? -1.396 -3.690 -10.708 1.00 85.19 171 VAL A CA 1
ATOM 1319 C C . VAL A 1 171 ? -1.938 -4.705 -9.708 1.00 85.19 171 VAL A C 1
ATOM 1321 O O . VAL A 1 171 ? -1.873 -4.473 -8.503 1.00 85.19 171 VAL A O 1
ATOM 1324 N N . LEU A 1 172 ? -2.419 -5.850 -10.191 1.00 84.62 172 LEU A N 1
ATOM 1325 C CA . LEU A 1 172 ? -2.955 -6.905 -9.338 1.00 84.62 172 LEU A CA 1
ATOM 1326 C C . LEU A 1 172 ? -1.859 -7.561 -8.494 1.00 84.62 172 LEU A C 1
ATOM 1328 O O . LEU A 1 172 ? -2.039 -7.713 -7.293 1.00 84.62 172 LEU A O 1
ATOM 1332 N N . ALA A 1 173 ? -0.707 -7.895 -9.076 1.00 80.00 173 ALA A N 1
ATOM 1333 C CA . ALA A 1 173 ? 0.379 -8.544 -8.343 1.00 80.00 173 ALA A CA 1
ATOM 1334 C C . ALA A 1 173 ? 0.988 -7.637 -7.262 1.00 80.00 173 ALA A C 1
ATOM 1336 O O . ALA A 1 173 ? 1.276 -8.097 -6.160 1.00 80.00 173 ALA A O 1
ATOM 1337 N N . ALA A 1 174 ? 1.180 -6.348 -7.561 1.00 79.25 174 ALA A N 1
ATOM 1338 C CA . ALA A 1 174 ? 1.734 -5.391 -6.606 1.00 79.25 174 ALA A CA 1
ATOM 1339 C C . ALA A 1 174 ? 0.691 -4.895 -5.589 1.00 79.25 174 ALA A C 1
ATOM 1341 O O . ALA A 1 174 ? 1.055 -4.536 -4.470 1.00 79.25 174 ALA A O 1
ATOM 1342 N N . GLY A 1 175 ? -0.586 -4.849 -5.979 1.00 82.50 175 GLY A N 1
ATOM 1343 C CA . GLY A 1 175 ? -1.665 -4.286 -5.176 1.00 82.50 175 GLY A CA 1
ATOM 1344 C C . GLY A 1 175 ? -2.436 -5.299 -4.328 1.00 82.50 175 GLY A C 1
ATOM 1345 O O . GLY A 1 175 ? -2.866 -4.944 -3.247 1.00 82.50 175 GLY A O 1
ATOM 1346 N N . LEU A 1 176 ? -2.621 -6.553 -4.744 1.00 84.00 176 LEU A N 1
ATOM 1347 C CA . LEU A 1 176 ? -3.500 -7.489 -4.014 1.00 84.00 176 LEU A CA 1
ATOM 1348 C C . LEU A 1 176 ? -2.915 -8.046 -2.715 1.00 84.00 176 LEU A C 1
ATOM 1350 O O . LEU A 1 176 ? -3.640 -8.698 -1.972 1.00 84.00 176 LEU A O 1
ATOM 1354 N N . ILE A 1 177 ? -1.621 -7.853 -2.459 1.00 82.12 177 ILE A N 1
ATOM 1355 C CA . ILE A 1 177 ? -0.959 -8.329 -1.243 1.00 82.12 177 ILE A CA 1
ATOM 1356 C C . ILE A 1 177 ? -0.918 -7.158 -0.254 1.00 82.12 177 ILE A C 1
ATOM 1358 O O . ILE A 1 177 ? -0.004 -6.329 -0.337 1.00 82.12 177 ILE A O 1
ATOM 1362 N N . PRO A 1 178 ? -1.902 -7.037 0.655 1.00 81.75 178 PRO A N 1
ATOM 1363 C CA . PRO A 1 178 ? -1.903 -5.984 1.653 1.00 81.75 178 PRO A CA 1
ATOM 1364 C C . PRO A 1 178 ? -0.803 -6.216 2.684 1.00 81.75 178 PRO A C 1
ATOM 1366 O O . PRO A 1 178 ? -0.449 -7.351 3.008 1.00 81.75 178 PRO A O 1
ATOM 1369 N N . CYS A 1 179 ? -0.248 -5.131 3.219 1.00 82.56 179 CYS A N 1
ATOM 1370 C CA . CYS A 1 179 ? 0.779 -5.235 4.246 1.00 82.56 179 CYS A CA 1
ATOM 1371 C C . CYS A 1 179 ? 0.154 -5.355 5.653 1.00 82.56 179 CYS A C 1
ATOM 1373 O O . CYS A 1 179 ? -0.880 -4.735 5.921 1.00 82.56 179 CYS A O 1
ATOM 1375 N N . PRO A 1 180 ? 0.797 -6.069 6.597 1.00 76.56 180 PRO A N 1
ATOM 1376 C CA . PRO A 1 180 ? 0.263 -6.255 7.950 1.00 76.56 180 PRO A CA 1
ATOM 1377 C C . PRO A 1 180 ? -0.074 -4.943 8.672 1.00 76.56 180 PRO A C 1
ATOM 1379 O O . PRO A 1 180 ? -1.063 -4.868 9.392 1.00 76.56 180 PRO A O 1
ATOM 1382 N N . GLY A 1 181 ? 0.713 -3.887 8.443 1.00 76.88 181 GLY A N 1
ATOM 1383 C CA . GLY A 1 181 ? 0.503 -2.586 9.079 1.00 76.88 181 GLY A CA 1
ATOM 1384 C C . GLY A 1 181 ? -0.725 -1.817 8.580 1.00 76.88 181 GLY A C 1
ATOM 1385 O O . GLY A 1 181 ? -1.306 -1.051 9.338 1.00 76.88 181 GLY A O 1
ATOM 1386 N N . THR A 1 182 ? -1.164 -2.027 7.336 1.00 83.56 182 THR A N 1
ATOM 1387 C CA . THR A 1 182 ? -2.420 -1.418 6.852 1.00 83.56 182 THR A CA 1
ATOM 1388 C C . THR A 1 182 ? -3.636 -2.176 7.367 1.00 83.56 182 THR A C 1
ATOM 1390 O O . THR A 1 182 ? -4.639 -1.562 7.728 1.00 83.56 182 THR A O 1
ATOM 1393 N N . ILE A 1 183 ? -3.517 -3.501 7.489 1.00 87.81 183 ILE A N 1
ATOM 1394 C CA . ILE A 1 183 ? -4.552 -4.357 8.073 1.00 87.81 183 ILE A CA 1
ATOM 1395 C C . ILE A 1 183 ? -4.843 -3.937 9.517 1.00 87.81 183 ILE A C 1
ATOM 1397 O O . ILE A 1 183 ? -6.009 -3.781 9.865 1.00 87.81 183 ILE A O 1
ATOM 1401 N N . THR A 1 184 ? -3.820 -3.693 10.346 1.00 81.88 184 THR A N 1
ATOM 1402 C CA . THR A 1 184 ? -4.027 -3.297 11.752 1.00 81.88 184 THR A CA 1
ATOM 1403 C C . THR A 1 184 ? -4.779 -1.976 11.888 1.00 81.88 184 THR A C 1
ATOM 1405 O O . THR A 1 184 ? -5.713 -1.895 12.683 1.00 81.88 184 THR A O 1
ATOM 1408 N N . VAL A 1 185 ? -4.433 -0.957 11.095 1.00 84.50 185 VAL A N 1
ATOM 1409 C CA . VAL A 1 185 ? -5.114 0.351 11.121 1.00 84.50 185 VAL A CA 1
ATOM 1410 C C . VAL A 1 185 ? -6.596 0.205 10.761 1.00 84.50 185 VAL A C 1
ATOM 1412 O O . VAL A 1 185 ? -7.463 0.724 11.469 1.00 84.50 185 VAL A O 1
ATOM 1415 N N . PHE A 1 186 ? -6.911 -0.545 9.701 1.00 88.62 186 PHE A N 1
ATOM 1416 C CA . PHE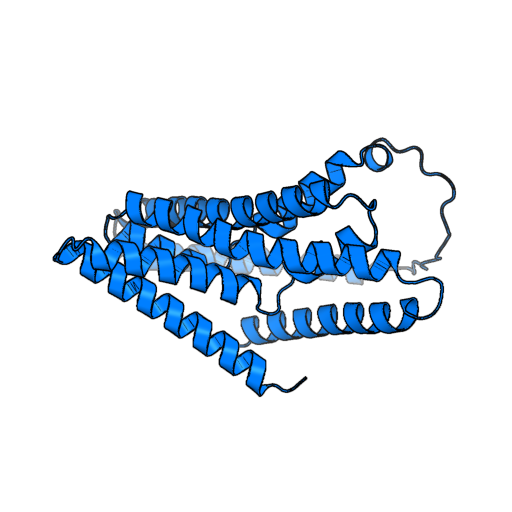 A 1 186 ? -8.302 -0.790 9.312 1.00 88.62 186 PHE A CA 1
ATOM 1417 C C . PHE A 1 186 ? -9.047 -1.654 10.327 1.00 88.62 186 PHE A C 1
ATOM 1419 O O . PHE A 1 186 ? -10.221 -1.401 10.592 1.00 88.62 186 PHE A O 1
ATOM 1426 N N . LEU A 1 187 ? -8.367 -2.623 10.941 1.00 86.50 187 LEU A N 1
ATOM 1427 C CA . LEU A 1 187 ? -8.962 -3.489 11.950 1.00 86.50 187 LEU A CA 1
ATOM 1428 C C . LEU A 1 187 ? -9.349 -2.682 13.191 1.00 86.50 187 LEU A C 1
ATOM 1430 O O . LEU A 1 187 ? -10.458 -2.848 13.689 1.00 86.50 187 LEU A O 1
ATOM 1434 N N . PHE A 1 188 ? -8.490 -1.764 13.647 1.00 83.00 188 PHE A N 1
ATOM 1435 C CA . PHE A 1 188 ? -8.816 -0.853 14.747 1.00 83.00 188 PHE A CA 1
ATOM 1436 C C . PHE A 1 188 ? -10.006 0.044 14.412 1.00 83.00 188 PHE A C 1
ATOM 1438 O O . PHE A 1 188 ? -10.933 0.157 15.211 1.00 83.00 188 PHE A O 1
ATOM 1445 N N . SER A 1 189 ? -10.027 0.637 13.217 1.00 85.88 189 SER A N 1
ATOM 1446 C CA . SER A 1 189 ? -11.147 1.475 12.780 1.00 85.88 189 SER A CA 1
ATOM 1447 C C . SER A 1 189 ? -12.476 0.708 12.763 1.00 85.88 189 SER A C 1
ATOM 1449 O O . SER A 1 189 ? -13.478 1.217 13.268 1.00 85.88 189 SER A O 1
ATOM 1451 N N . ILE A 1 190 ? -12.476 -0.525 12.248 1.00 87.31 190 ILE A N 1
ATOM 1452 C CA . ILE A 1 190 ? -13.651 -1.405 12.219 1.00 87.31 190 ILE A CA 1
ATOM 1453 C C . ILE A 1 190 ? -14.050 -1.835 13.639 1.00 87.31 190 ILE A C 1
ATOM 1455 O O . ILE A 1 190 ? -15.225 -1.763 13.992 1.00 87.31 190 ILE A O 1
ATOM 1459 N N . SER A 1 191 ? -13.089 -2.218 14.484 1.00 80.62 191 SER A N 1
ATOM 1460 C CA . SER A 1 191 ? -13.338 -2.634 15.872 1.00 80.62 191 SER A CA 1
ATOM 1461 C C . SER A 1 191 ? -13.921 -1.514 16.738 1.00 80.62 191 SER A C 1
ATOM 1463 O O . SER A 1 191 ? -14.628 -1.786 17.707 1.00 80.62 191 SER A O 1
ATOM 1465 N N . LEU A 1 192 ? -13.623 -0.256 16.409 1.00 84.25 192 LEU A N 1
ATOM 1466 C CA . LEU A 1 192 ? -14.165 0.922 17.083 1.00 84.25 192 LEU A CA 1
ATOM 1467 C C . LEU A 1 192 ? -15.526 1.363 16.516 1.00 84.25 192 LEU A C 1
ATOM 1469 O O . LEU A 1 192 ? -16.132 2.275 17.076 1.00 84.25 192 LEU A O 1
ATOM 1473 N N . GLY A 1 193 ? -16.016 0.722 15.447 1.00 83.50 193 GLY A N 1
ATOM 1474 C CA . GLY A 1 193 ? -17.252 1.086 14.745 1.00 83.50 193 GLY A CA 1
ATOM 1475 C C . GLY A 1 193 ? -17.116 2.319 13.842 1.00 83.50 193 GLY A C 1
ATOM 1476 O O . GLY A 1 193 ? -18.108 2.837 13.335 1.00 83.50 193 GLY A O 1
ATOM 1477 N N . LEU A 1 194 ? -15.892 2.807 13.617 1.00 87.50 194 LEU A N 1
ATOM 1478 C CA . LEU A 1 194 ? -15.598 4.030 12.865 1.00 87.50 194 LEU A CA 1
ATOM 1479 C C . LEU A 1 194 ? -15.352 3.739 11.377 1.00 87.50 194 LEU A C 1
ATOM 1481 O O . LEU A 1 194 ? -14.332 4.142 10.817 1.00 87.50 194 LEU A O 1
ATOM 1485 N N . TYR A 1 195 ? -16.291 3.055 10.723 1.00 89.44 195 TYR A N 1
ATOM 1486 C CA . TYR A 1 195 ? -16.163 2.587 9.335 1.00 89.44 195 TYR A CA 1
ATOM 1487 C C . TYR A 1 195 ? -15.831 3.708 8.336 1.00 89.44 195 TYR A C 1
ATOM 1489 O O . TYR A 1 195 ? -14.947 3.561 7.490 1.00 89.44 195 TYR A O 1
ATOM 1497 N N . TRP A 1 196 ? -16.503 4.856 8.467 1.00 91.06 196 TRP A N 1
ATOM 1498 C CA . TRP A 1 196 ? -16.297 6.019 7.597 1.00 91.06 196 TRP A CA 1
ATOM 1499 C C . TRP A 1 196 ? -14.908 6.641 7.753 1.00 91.06 196 TRP A C 1
ATOM 1501 O O . TRP A 1 196 ? -14.296 7.030 6.760 1.00 91.06 196 TRP A O 1
ATOM 1511 N N . ILE A 1 197 ? -14.380 6.693 8.979 1.00 90.00 197 ILE A N 1
ATOM 1512 C CA . ILE A 1 197 ? -13.031 7.210 9.252 1.00 90.00 197 ILE A CA 1
ATOM 1513 C C . ILE A 1 197 ? -11.976 6.245 8.699 1.00 90.00 197 ILE A C 1
ATOM 1515 O O . ILE A 1 197 ? -10.992 6.683 8.101 1.00 90.00 197 ILE A O 1
ATOM 1519 N N . GLY A 1 198 ? -12.213 4.934 8.803 1.00 90.19 198 GLY A N 1
ATOM 1520 C CA . GLY A 1 198 ? -11.381 3.908 8.172 1.00 90.19 198 GLY A CA 1
ATOM 1521 C C . GLY A 1 198 ? -11.329 4.058 6.657 1.00 90.19 198 GLY A C 1
ATOM 1522 O O . GLY A 1 198 ? -10.249 4.094 6.074 1.00 90.19 198 GLY A O 1
ATOM 1523 N N . PHE A 1 199 ? -12.481 4.248 6.017 1.00 93.81 199 PHE A N 1
ATOM 1524 C CA . PHE A 1 199 ? -12.549 4.493 4.578 1.00 93.81 199 PHE A CA 1
ATOM 1525 C C . PHE A 1 199 ? -11.824 5.783 4.169 1.00 93.81 199 PHE A C 1
ATOM 1527 O O . PHE A 1 199 ? -11.021 5.778 3.234 1.00 93.81 199 PHE A O 1
ATOM 1534 N N . LEU A 1 200 ? -12.057 6.887 4.884 1.00 94.06 200 LEU A N 1
ATOM 1535 C CA . LEU A 1 200 ? -11.427 8.170 4.570 1.00 94.06 200 LEU A CA 1
ATOM 1536 C C . LEU A 1 200 ? -9.904 8.114 4.758 1.00 94.06 200 LEU A C 1
ATOM 1538 O O . LEU A 1 200 ? -9.156 8.628 3.925 1.00 94.06 200 LEU A O 1
ATOM 1542 N N . SER A 1 201 ? -9.438 7.425 5.802 1.00 91.62 201 SER A N 1
ATOM 1543 C CA . SER A 1 201 ? -8.010 7.173 6.000 1.00 91.62 201 SER A CA 1
ATOM 1544 C C . SER A 1 201 ? -7.426 6.300 4.885 1.00 91.62 201 SER A C 1
ATOM 1546 O O . SER A 1 201 ? -6.358 6.626 4.378 1.00 91.62 201 SER A O 1
ATOM 1548 N N . ALA A 1 202 ? -8.140 5.282 4.387 1.00 93.81 202 ALA A N 1
ATOM 1549 C CA . ALA A 1 202 ? -7.694 4.492 3.234 1.00 93.81 202 ALA A CA 1
ATOM 1550 C C . ALA A 1 202 ? -7.470 5.356 1.980 1.00 93.81 202 ALA A C 1
ATOM 1552 O O . ALA A 1 202 ? -6.436 5.228 1.318 1.00 93.81 202 ALA A O 1
ATOM 1553 N N . VAL A 1 203 ? -8.394 6.277 1.680 1.00 95.94 203 VAL A N 1
ATOM 1554 C CA . VAL A 1 203 ? -8.271 7.205 0.541 1.00 95.94 203 VAL A CA 1
ATOM 1555 C C . VAL A 1 203 ? -7.032 8.087 0.691 1.00 95.94 203 VAL A C 1
ATOM 1557 O O . VAL A 1 203 ? -6.212 8.180 -0.226 1.00 95.94 203 VAL A O 1
ATOM 1560 N N . VAL A 1 204 ? -6.864 8.705 1.858 1.00 95.81 204 VAL A N 1
ATOM 1561 C CA . VAL A 1 204 ? -5.749 9.622 2.118 1.00 95.81 204 VAL A CA 1
ATOM 1562 C C . VAL A 1 204 ? -4.402 8.886 2.148 1.00 95.81 204 VAL A C 1
ATOM 1564 O O . VAL A 1 204 ? -3.424 9.350 1.557 1.00 95.81 204 VAL A O 1
ATOM 1567 N N . MET A 1 205 ? -4.353 7.688 2.727 1.00 93.88 205 MET A N 1
ATOM 1568 C CA . MET A 1 205 ? -3.180 6.814 2.697 1.00 93.88 205 MET A CA 1
ATOM 1569 C C . MET A 1 205 ? -2.799 6.415 1.266 1.00 93.88 205 MET A C 1
ATOM 1571 O O . MET A 1 205 ? -1.614 6.413 0.919 1.00 93.88 205 MET A O 1
ATOM 1575 N N . SER A 1 206 ? -3.787 6.128 0.409 1.00 94.12 206 SER A N 1
ATOM 1576 C CA . SER A 1 206 ? -3.564 5.813 -1.007 1.00 94.12 206 SER A CA 1
ATOM 1577 C C . SER A 1 206 ? -2.937 6.986 -1.764 1.00 94.12 206 SER A C 1
ATOM 1579 O O . SER A 1 206 ? -2.061 6.771 -2.604 1.00 94.12 206 SER A O 1
ATOM 1581 N N . LEU A 1 207 ? -3.331 8.228 -1.459 1.00 95.06 207 LEU A N 1
ATOM 1582 C CA . LEU A 1 207 ? -2.714 9.426 -2.046 1.00 95.06 207 LEU A CA 1
ATOM 1583 C C . LEU A 1 207 ? -1.241 9.556 -1.640 1.00 95.06 207 LEU A C 1
ATOM 1585 O O . LEU A 1 207 ? -0.384 9.789 -2.500 1.00 95.06 207 LEU A O 1
ATOM 1589 N N . GLY A 1 208 ? -0.941 9.336 -0.356 1.00 91.56 208 GLY A N 1
ATOM 1590 C CA . GLY A 1 208 ? 0.431 9.296 0.154 1.00 91.56 208 GLY A CA 1
ATOM 1591 C C . GLY A 1 208 ? 1.261 8.253 -0.589 1.00 91.56 208 GLY A C 1
ATOM 1592 O O . GLY A 1 208 ? 2.270 8.584 -1.214 1.00 91.56 208 GLY A O 1
ATOM 1593 N N . MET A 1 209 ? 0.791 7.007 -0.641 1.00 90.31 209 MET A N 1
ATOM 1594 C CA . MET A 1 209 ? 1.511 5.939 -1.338 1.00 90.31 209 MET A CA 1
ATOM 1595 C C . MET A 1 209 ? 1.698 6.210 -2.835 1.00 90.31 209 MET A C 1
ATOM 1597 O O . MET A 1 209 ? 2.798 6.027 -3.361 1.00 90.31 209 MET A O 1
ATOM 1601 N N . SER A 1 210 ? 0.655 6.695 -3.512 1.00 90.88 210 SER A N 1
ATOM 1602 C CA . SER A 1 210 ? 0.693 7.041 -4.937 1.00 90.88 210 SER A CA 1
ATOM 1603 C C . SER A 1 210 ? 1.805 8.040 -5.251 1.00 90.88 210 SER A C 1
ATOM 1605 O O . SER A 1 210 ? 2.514 7.866 -6.240 1.00 90.88 210 SER A O 1
ATOM 1607 N N . SER A 1 211 ? 1.988 9.068 -4.416 1.00 89.88 211 SER A N 1
ATOM 1608 C CA . SER A 1 211 ? 3.014 10.093 -4.642 1.00 89.88 211 SER A CA 1
ATOM 1609 C C . SER A 1 211 ? 4.431 9.502 -4.694 1.00 89.88 211 SER A C 1
ATOM 1611 O O . SER A 1 211 ? 5.173 9.758 -5.643 1.00 89.88 211 SER A O 1
ATOM 1613 N N . ILE A 1 212 ? 4.788 8.628 -3.749 1.00 87.50 212 ILE A N 1
ATOM 1614 C CA . ILE A 1 212 ? 6.121 8.013 -3.690 1.00 87.50 212 ILE A CA 1
ATOM 1615 C C . ILE A 1 212 ? 6.315 6.994 -4.819 1.00 87.50 212 ILE A C 1
ATOM 1617 O O . ILE A 1 212 ? 7.374 6.949 -5.454 1.00 87.50 212 ILE A O 1
ATOM 1621 N N . ILE A 1 213 ? 5.290 6.194 -5.126 1.00 84.75 213 ILE A N 1
ATOM 1622 C CA . ILE A 1 213 ? 5.357 5.226 -6.231 1.00 84.75 213 ILE A CA 1
ATOM 1623 C C . ILE A 1 213 ? 5.459 5.967 -7.575 1.00 84.75 213 ILE A C 1
ATOM 1625 O O . ILE A 1 213 ? 6.194 5.550 -8.468 1.00 84.75 213 ILE A O 1
ATOM 1629 N N . ALA A 1 214 ? 4.782 7.106 -7.734 1.00 86.00 214 ALA A N 1
ATOM 1630 C CA . ALA A 1 214 ? 4.917 7.954 -8.914 1.00 86.00 214 ALA A CA 1
ATOM 1631 C C . ALA A 1 214 ? 6.331 8.538 -9.026 1.00 86.00 214 ALA A C 1
ATOM 1633 O O . ALA A 1 214 ? 6.938 8.445 -10.091 1.00 86.00 214 ALA A O 1
ATOM 1634 N N . ILE A 1 215 ? 6.897 9.069 -7.937 1.00 84.50 215 ILE A N 1
ATOM 1635 C CA . ILE A 1 215 ? 8.267 9.609 -7.929 1.00 84.50 215 ILE A CA 1
ATOM 1636 C C . ILE A 1 215 ? 9.282 8.534 -8.343 1.00 84.50 215 ILE A C 1
ATOM 1638 O O . ILE A 1 215 ? 10.120 8.780 -9.213 1.00 84.50 215 ILE A O 1
ATOM 1642 N N . THR A 1 216 ? 9.188 7.328 -7.779 1.00 78.19 216 THR A N 1
ATOM 1643 C CA . THR A 1 216 ? 10.107 6.222 -8.107 1.00 78.19 216 THR A CA 1
ATOM 1644 C C . THR A 1 216 ? 9.938 5.729 -9.550 1.00 78.19 216 THR A C 1
ATOM 1646 O O . THR A 1 216 ? 10.934 5.490 -10.243 1.00 78.19 216 THR A O 1
ATOM 1649 N N . ALA A 1 217 ? 8.704 5.658 -10.056 1.00 80.88 217 ALA A N 1
ATOM 1650 C CA . ALA A 1 217 ? 8.429 5.316 -11.451 1.00 80.88 217 ALA A CA 1
ATOM 1651 C C . ALA A 1 217 ? 8.979 6.377 -12.425 1.00 80.88 217 ALA A C 1
ATOM 1653 O O . ALA A 1 217 ? 9.673 6.042 -13.386 1.00 80.88 217 ALA A O 1
ATOM 1654 N N . LEU A 1 218 ? 8.743 7.666 -12.156 1.00 83.06 218 LEU A N 1
ATOM 1655 C CA . LEU A 1 218 ? 9.254 8.774 -12.972 1.00 83.06 218 LEU A CA 1
ATOM 1656 C C . LEU A 1 218 ? 10.788 8.828 -12.967 1.00 83.06 218 LEU A C 1
ATOM 1658 O O . LEU A 1 218 ? 11.399 9.032 -14.022 1.00 83.06 218 LEU A O 1
ATOM 1662 N N . ALA A 1 219 ? 11.417 8.598 -11.809 1.00 79.31 219 ALA A N 1
ATOM 1663 C CA . ALA A 1 219 ? 12.868 8.488 -11.693 1.00 79.31 219 ALA A CA 1
ATOM 1664 C C . ALA A 1 219 ? 13.413 7.347 -12.568 1.00 79.31 219 ALA A C 1
ATOM 1666 O O . ALA A 1 219 ? 14.366 7.556 -13.321 1.00 79.31 219 ALA A O 1
ATOM 1667 N N . SER A 1 220 ? 12.755 6.183 -12.555 1.00 73.50 220 SER A N 1
ATOM 1668 C CA . SER A 1 220 ? 13.124 5.020 -13.379 1.00 73.50 220 SER A CA 1
ATOM 1669 C C . SER A 1 220 ? 13.054 5.333 -14.882 1.00 73.50 220 SER A C 1
ATOM 1671 O O . SER A 1 220 ? 13.996 5.050 -15.629 1.00 73.50 220 SER A O 1
ATOM 1673 N N . VAL A 1 221 ? 11.996 6.022 -15.332 1.00 77.12 221 VAL A N 1
ATOM 1674 C CA . VAL A 1 221 ? 11.854 6.452 -16.739 1.00 77.12 221 VAL A CA 1
ATOM 1675 C C . VAL A 1 221 ? 12.933 7.472 -17.129 1.00 77.12 221 VAL A C 1
ATOM 1677 O O . VAL A 1 221 ? 13.505 7.385 -18.222 1.00 77.12 221 VAL A O 1
ATOM 1680 N N . LYS A 1 222 ? 13.249 8.431 -16.246 1.00 75.44 222 LYS A N 1
ATOM 1681 C CA . LYS A 1 222 ? 14.283 9.454 -16.489 1.00 75.44 222 LYS A CA 1
ATOM 1682 C C . LYS A 1 222 ? 15.678 8.832 -16.604 1.00 75.44 222 LYS A C 1
ATOM 1684 O O . LYS A 1 222 ? 16.407 9.157 -17.540 1.00 75.44 222 LYS A O 1
ATOM 1689 N N . ILE A 1 223 ? 16.017 7.902 -15.710 1.00 69.50 223 ILE A N 1
ATOM 1690 C CA . ILE A 1 223 ? 17.293 7.170 -15.725 1.00 69.50 223 ILE A CA 1
ATOM 1691 C C . ILE A 1 223 ? 17.449 6.386 -17.033 1.00 69.50 223 ILE A C 1
ATOM 1693 O O . ILE A 1 223 ? 18.503 6.454 -17.671 1.00 69.50 223 ILE A O 1
ATOM 1697 N N . ARG A 1 224 ? 16.388 5.706 -17.488 1.00 67.00 224 ARG A N 1
ATOM 1698 C CA . ARG A 1 224 ? 16.414 4.951 -18.747 1.00 67.00 224 ARG A CA 1
ATOM 1699 C C . ARG A 1 224 ? 16.635 5.839 -19.970 1.00 67.00 224 ARG A C 1
ATOM 1701 O O . ARG A 1 224 ? 17.400 5.476 -20.860 1.00 67.00 224 ARG A O 1
ATOM 1708 N N . ASN A 1 225 ? 15.986 7.002 -20.025 1.00 67.06 225 ASN A N 1
ATOM 1709 C CA . ASN A 1 225 ? 16.152 7.936 -21.142 1.00 67.06 225 ASN A CA 1
ATOM 1710 C C . ASN A 1 225 ? 17.565 8.520 -21.234 1.00 67.06 225 ASN A C 1
ATOM 1712 O O . ASN A 1 225 ? 18.001 8.872 -22.328 1.00 67.06 225 ASN A O 1
ATOM 1716 N N . SER A 1 226 ? 18.282 8.585 -20.113 1.00 65.69 226 SER A N 1
ATOM 1717 C CA . SER A 1 226 ? 19.595 9.216 -20.039 1.00 65.69 226 SER A CA 1
ATOM 1718 C C . SER A 1 226 ? 20.767 8.282 -20.378 1.00 65.69 226 SER A C 1
ATOM 1720 O O . SER A 1 226 ? 21.905 8.749 -20.398 1.00 65.69 226 SER A O 1
ATOM 1722 N N . SER A 1 227 ? 20.547 6.983 -20.639 1.00 53.88 227 SER A N 1
ATOM 1723 C CA . SER A 1 227 ? 21.651 6.015 -20.739 1.00 53.88 227 SER A CA 1
ATOM 1724 C C . SER A 1 227 ? 21.736 5.256 -22.067 1.00 53.88 227 SER A C 1
ATOM 1726 O O . SER A 1 227 ? 21.088 4.231 -22.268 1.00 53.88 227 SER A O 1
ATOM 1728 N N .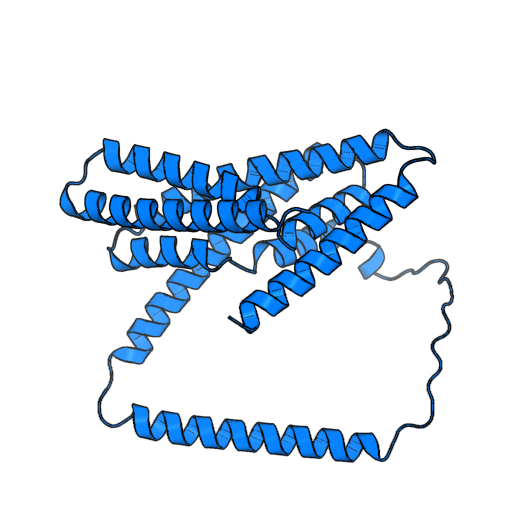 LYS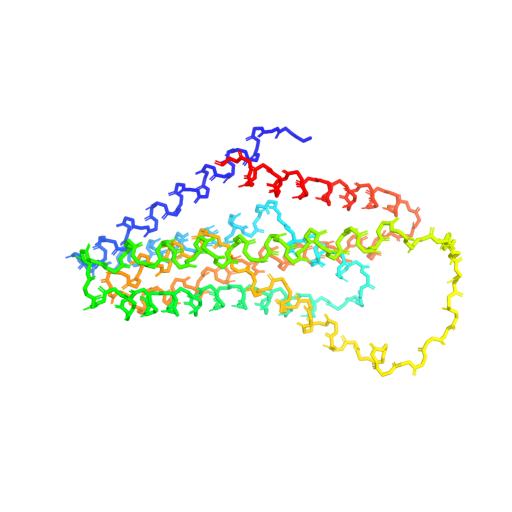 A 1 228 ? 22.649 5.702 -22.941 1.00 57.31 228 LYS A N 1
ATOM 1729 C CA . LYS A 1 228 ? 23.361 4.828 -23.886 1.00 57.31 228 LYS A CA 1
ATOM 1730 C C . LYS A 1 228 ? 24.668 4.364 -23.208 1.00 57.31 228 LYS A C 1
ATOM 1732 O O . LYS A 1 228 ? 25.544 5.165 -22.906 1.00 57.31 228 LYS A O 1
ATOM 1737 N N . ASN A 1 229 ? 24.789 3.058 -22.974 1.00 53.75 229 ASN A N 1
ATOM 1738 C CA . ASN A 1 229 ? 26.012 2.281 -22.693 1.00 53.75 229 ASN A CA 1
ATOM 1739 C C . ASN A 1 229 ? 26.726 2.275 -21.319 1.00 53.75 229 ASN A C 1
ATOM 1741 O O . ASN A 1 229 ? 27.469 1.322 -21.094 1.00 53.75 229 ASN A O 1
ATOM 1745 N N . ARG A 1 230 ? 26.532 3.207 -20.370 1.00 51.38 230 ARG A N 1
ATOM 1746 C CA . ARG A 1 230 ? 27.328 3.193 -19.105 1.00 51.38 230 ARG A CA 1
ATOM 1747 C C . ARG A 1 230 ? 26.613 2.638 -17.859 1.00 51.38 230 ARG A C 1
ATOM 1749 O O . ARG A 1 230 ? 27.285 2.160 -16.951 1.00 51.38 230 ARG A O 1
ATOM 1756 N N . TYR A 1 231 ? 25.277 2.614 -17.817 1.00 52.09 231 TYR A N 1
ATOM 1757 C CA . TYR A 1 231 ? 24.527 2.278 -16.589 1.00 52.09 231 TYR A CA 1
ATOM 1758 C C . TYR A 1 231 ? 23.858 0.895 -16.570 1.00 52.09 231 TYR A C 1
ATOM 1760 O O . TYR A 1 231 ? 23.322 0.500 -15.538 1.00 52.09 231 TYR A O 1
ATOM 1768 N N . SER A 1 232 ? 23.935 0.111 -17.651 1.00 50.62 232 SER A N 1
ATOM 1769 C CA . SER A 1 232 ? 23.320 -1.227 -17.716 1.00 50.62 232 SER A CA 1
ATOM 1770 C C . SER A 1 232 ? 23.951 -2.247 -16.757 1.00 50.62 232 SER A C 1
ATOM 1772 O O . SER A 1 232 ? 23.266 -3.167 -16.323 1.00 50.62 232 SER A O 1
ATOM 1774 N N . LYS A 1 233 ? 25.232 -2.082 -16.386 1.00 50.72 233 LYS A N 1
ATOM 1775 C CA . LYS A 1 233 ? 25.898 -2.913 -15.365 1.00 50.72 233 LYS A CA 1
ATOM 1776 C C . LYS A 1 233 ? 25.518 -2.495 -13.943 1.00 50.72 233 LYS A C 1
ATOM 1778 O O . LYS A 1 233 ? 25.184 -3.355 -13.140 1.00 50.72 233 LYS A O 1
ATOM 1783 N N . LEU A 1 234 ? 25.519 -1.194 -13.642 1.00 55.16 234 LEU A N 1
ATOM 1784 C CA . LEU A 1 234 ? 25.228 -0.681 -12.296 1.00 55.16 234 LEU A CA 1
ATOM 1785 C C . LEU A 1 234 ? 23.753 -0.882 -11.909 1.00 55.16 234 LEU A C 1
ATOM 1787 O O . LEU A 1 234 ? 23.467 -1.278 -10.784 1.00 55.16 234 LEU A O 1
ATOM 1791 N N . LEU A 1 235 ? 22.830 -0.700 -12.860 1.00 55.00 235 LEU A N 1
ATOM 1792 C CA . LEU A 1 235 ? 21.404 -0.989 -12.668 1.00 55.00 235 LEU A CA 1
ATOM 1793 C C . LEU A 1 235 ? 21.143 -2.489 -12.470 1.00 55.00 235 LEU A C 1
ATOM 1795 O O . LEU A 1 235 ? 20.339 -2.850 -11.621 1.00 55.00 235 LEU A O 1
ATOM 1799 N N . LYS A 1 236 ? 21.893 -3.367 -13.155 1.00 54.22 236 LYS A N 1
ATOM 1800 C CA . LYS A 1 236 ? 21.840 -4.822 -12.921 1.00 54.22 236 LYS A CA 1
ATOM 1801 C C . LYS A 1 236 ? 22.279 -5.206 -11.510 1.00 54.22 236 LYS A C 1
ATOM 1803 O O . LYS A 1 236 ? 21.649 -6.061 -10.902 1.00 54.22 236 LYS A O 1
ATOM 1808 N N . TYR A 1 237 ? 23.345 -4.591 -10.994 1.00 55.53 237 TYR A N 1
ATOM 1809 C CA . TYR A 1 237 ? 23.813 -4.838 -9.625 1.00 55.53 237 TYR A CA 1
ATOM 1810 C C . TYR A 1 237 ? 22.838 -4.297 -8.570 1.00 55.53 237 TYR A C 1
ATOM 1812 O O . TYR A 1 237 ? 22.643 -4.944 -7.544 1.00 55.53 237 TYR A O 1
ATOM 1820 N N . LEU A 1 238 ? 22.190 -3.160 -8.834 1.00 57.19 238 LEU A N 1
ATOM 1821 C CA . LEU A 1 238 ? 21.145 -2.601 -7.971 1.00 57.19 238 LEU A CA 1
ATOM 1822 C C . LEU A 1 238 ? 19.875 -3.467 -7.951 1.00 57.19 238 LEU A C 1
ATOM 1824 O O . LEU A 1 238 ? 19.358 -3.728 -6.868 1.00 57.19 238 LEU A O 1
ATOM 1828 N N . ASP A 1 239 ? 19.424 -3.980 -9.099 1.00 48.94 239 ASP A N 1
ATOM 1829 C CA . ASP A 1 239 ? 18.275 -4.898 -9.178 1.00 48.94 239 ASP A CA 1
ATOM 1830 C C . ASP A 1 239 ? 18.561 -6.241 -8.486 1.00 48.94 239 ASP A C 1
ATOM 1832 O O . ASP A 1 239 ? 17.729 -6.755 -7.730 1.00 48.94 239 ASP A O 1
ATOM 1836 N N . PHE A 1 240 ? 19.758 -6.806 -8.681 1.00 51.34 240 PHE A N 1
ATOM 1837 C CA . PHE A 1 240 ? 20.150 -8.056 -8.020 1.00 51.34 240 PHE A CA 1
ATOM 1838 C C . PHE A 1 240 ? 20.307 -7.867 -6.505 1.00 51.34 240 PHE A C 1
ATOM 1840 O O . PHE A 1 240 ? 19.860 -8.706 -5.723 1.00 51.34 240 PHE A O 1
ATOM 1847 N N . GLY A 1 241 ? 20.872 -6.730 -6.084 1.00 53.50 241 GLY A N 1
ATOM 1848 C CA . GLY A 1 241 ? 20.982 -6.348 -4.678 1.00 53.50 241 GLY A CA 1
ATOM 1849 C C . GLY A 1 241 ? 19.618 -6.159 -4.015 1.00 53.50 241 GLY A C 1
ATOM 1850 O O . GLY A 1 241 ? 19.401 -6.672 -2.920 1.00 53.50 241 GLY A O 1
ATOM 1851 N N . ALA A 1 242 ? 18.672 -5.505 -4.696 1.00 46.88 242 ALA A N 1
ATOM 1852 C CA . ALA A 1 242 ? 17.307 -5.340 -4.203 1.00 46.88 242 ALA A CA 1
ATOM 1853 C C . ALA A 1 242 ? 16.606 -6.693 -4.026 1.00 46.88 242 ALA A C 1
ATOM 1855 O O . ALA A 1 242 ? 16.024 -6.941 -2.975 1.00 46.88 242 ALA A O 1
ATOM 1856 N N . THR A 1 243 ? 16.729 -7.597 -5.003 1.00 45.06 243 THR A N 1
ATOM 1857 C CA . THR A 1 243 ? 16.125 -8.941 -4.951 1.00 45.06 243 THR A CA 1
ATOM 1858 C C . THR A 1 243 ? 16.698 -9.781 -3.803 1.00 45.06 243 THR A C 1
ATOM 1860 O O . THR A 1 243 ? 15.960 -10.475 -3.107 1.00 45.06 243 THR A O 1
ATOM 1863 N N . PHE A 1 244 ? 18.002 -9.672 -3.548 1.00 56.69 244 PHE A N 1
ATOM 1864 C CA . PHE A 1 244 ? 18.669 -10.371 -2.449 1.00 56.69 244 PHE A CA 1
ATOM 1865 C C . PHE A 1 244 ? 18.262 -9.819 -1.071 1.00 56.69 244 PHE A C 1
ATOM 1867 O O . PHE A 1 244 ? 17.940 -10.587 -0.168 1.00 56.69 244 PHE A O 1
ATOM 1874 N N . ILE A 1 245 ? 18.190 -8.490 -0.928 1.00 48.72 245 ILE A N 1
ATOM 1875 C CA . ILE A 1 245 ? 17.715 -7.809 0.293 1.00 48.72 245 ILE A CA 1
ATOM 1876 C C . ILE A 1 245 ? 16.271 -8.200 0.612 1.00 48.72 245 ILE A C 1
ATOM 1878 O O . ILE A 1 245 ? 15.920 -8.444 1.761 1.00 48.72 245 ILE A O 1
ATOM 1882 N N . ILE A 1 246 ? 15.447 -8.289 -0.423 1.00 47.25 246 ILE A N 1
ATOM 1883 C CA . ILE A 1 246 ? 14.050 -8.681 -0.349 1.00 47.25 246 ILE A CA 1
ATOM 1884 C C . ILE A 1 246 ? 13.887 -10.131 0.150 1.00 47.25 246 ILE A C 1
ATOM 1886 O O . ILE A 1 246 ? 13.081 -10.390 1.042 1.00 47.25 246 ILE A O 1
ATOM 1890 N N . ILE A 1 247 ? 14.674 -11.071 -0.384 1.00 47.84 247 ILE A N 1
ATOM 1891 C CA . ILE A 1 247 ? 14.665 -12.477 0.052 1.00 47.84 247 ILE A CA 1
ATOM 1892 C C . ILE A 1 247 ? 15.130 -12.594 1.509 1.00 47.84 247 ILE A C 1
ATOM 1894 O O . ILE A 1 247 ? 14.535 -13.334 2.289 1.00 47.84 247 ILE A O 1
ATOM 1898 N N . ILE A 1 248 ? 16.151 -11.825 1.893 1.00 55.91 248 ILE A N 1
ATOM 1899 C CA . ILE A 1 248 ? 16.658 -11.779 3.269 1.00 55.91 248 ILE A CA 1
ATOM 1900 C C . ILE A 1 248 ? 15.613 -11.203 4.229 1.00 55.91 248 ILE A C 1
ATOM 1902 O O . ILE A 1 248 ? 15.395 -11.772 5.294 1.00 55.91 248 ILE A O 1
ATOM 1906 N N . LEU A 1 249 ? 14.927 -10.122 3.853 1.00 46.97 249 LEU A N 1
ATOM 1907 C CA . LEU A 1 249 ? 13.835 -9.547 4.645 1.00 46.97 249 LEU A CA 1
ATOM 1908 C C . LEU A 1 249 ? 12.671 -10.533 4.817 1.00 46.97 249 LEU A C 1
ATOM 1910 O O . LEU A 1 249 ? 12.139 -10.650 5.918 1.00 46.97 249 LEU A O 1
ATOM 1914 N N . GLY A 1 250 ? 12.310 -11.272 3.763 1.00 40.62 250 GLY A N 1
ATOM 1915 C CA . GLY A 1 250 ? 11.299 -12.331 3.836 1.00 40.62 250 GLY A CA 1
ATOM 1916 C C . GLY A 1 250 ? 11.708 -13.483 4.760 1.00 40.62 250 GLY A C 1
ATOM 1917 O O . GLY A 1 250 ? 10.891 -13.960 5.539 1.00 40.62 250 GLY A O 1
ATOM 1918 N N . LEU A 1 251 ? 12.981 -13.887 4.730 1.00 52.69 251 LEU A N 1
ATOM 1919 C CA . LEU A 1 251 ? 13.535 -14.895 5.641 1.00 52.69 251 LEU A CA 1
ATOM 1920 C C . LEU A 1 251 ? 13.535 -14.424 7.100 1.00 52.69 251 LEU A C 1
ATOM 1922 O O . LEU A 1 251 ? 13.130 -15.179 7.977 1.00 52.69 251 LEU A O 1
ATOM 1926 N N . ILE A 1 252 ? 13.937 -13.178 7.359 1.00 52.50 252 ILE A N 1
ATOM 1927 C CA . ILE A 1 252 ? 13.962 -12.590 8.708 1.00 52.50 252 ILE A CA 1
ATOM 1928 C C . ILE A 1 252 ? 12.552 -12.496 9.304 1.00 52.50 252 ILE A C 1
ATOM 1930 O O . ILE A 1 252 ? 12.383 -12.793 10.478 1.00 52.50 252 ILE A O 1
ATOM 1934 N N . LEU A 1 253 ? 11.541 -12.143 8.505 1.00 44.47 253 LEU A N 1
ATOM 1935 C CA . LEU A 1 253 ? 10.139 -12.092 8.946 1.00 44.47 253 LEU A CA 1
ATOM 1936 C C . LEU A 1 253 ? 9.529 -13.464 9.257 1.00 44.47 253 LEU A C 1
ATOM 1938 O O . LEU A 1 253 ? 8.557 -13.536 9.995 1.00 44.47 253 LEU A O 1
ATOM 1942 N N . ILE A 1 254 ? 10.043 -14.537 8.654 1.00 42.47 254 ILE A N 1
ATOM 1943 C CA . ILE A 1 254 ? 9.579 -15.907 8.921 1.00 42.47 254 ILE A CA 1
ATOM 1944 C C . ILE A 1 254 ? 10.268 -16.486 10.165 1.00 42.47 254 ILE A C 1
ATOM 1946 O O . ILE A 1 254 ? 9.707 -17.345 10.840 1.00 42.47 254 ILE A O 1
ATOM 1950 N N . LEU A 1 255 ? 11.497 -16.048 10.443 1.00 46.31 255 LEU A N 1
ATOM 1951 C CA . LEU A 1 255 ? 12.341 -16.567 11.521 1.00 46.31 255 LEU A CA 1
ATOM 1952 C C . LEU A 1 255 ? 12.167 -15.829 12.857 1.00 46.31 255 LEU A C 1
ATOM 1954 O O . LEU A 1 255 ? 12.762 -16.253 13.847 1.00 46.31 255 LEU A O 1
ATOM 1958 N N . ASN A 1 256 ? 11.397 -14.743 12.885 1.00 37.81 256 ASN A N 1
ATOM 1959 C CA . ASN A 1 256 ? 11.244 -13.845 14.028 1.00 37.81 256 ASN A CA 1
ATOM 1960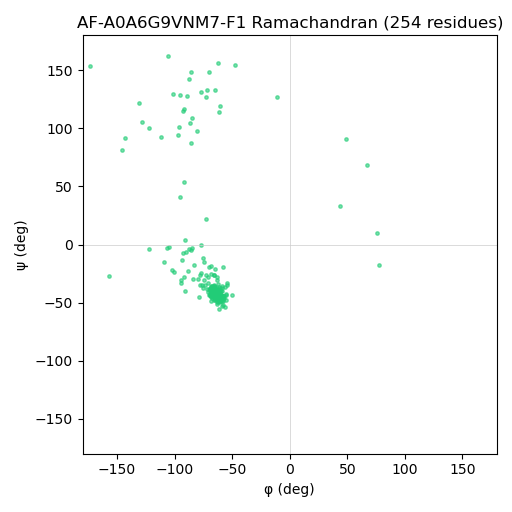 C C . ASN A 1 256 ? 9.773 -13.541 14.305 1.00 37.81 256 ASN A C 1
ATOM 1962 O O . ASN A 1 256 ? 9.487 -13.139 15.454 1.00 37.81 256 ASN A O 1
#

Radius of gyration: 23.29 Å; Cα contacts (8 Å, |Δi|>4): 197; chains: 1; bounding box: 48×62×59 Å

Mean predicted aligned error: 15.19 Å

Sequence (256 aa):
MNTNYTAEMALLLKNLAIQLGTLLENIKNEHTVLSIISLLTLSFMYGLVHAAGPGHGKTLVASYFTSNDKNYKKALSLSFMIATVHTFSALILTYVLYYLFQNIFSVAILNIADIATKISGALIISIGVYLLYGKYKHYKSTKTLQWSTQKIASCNCASCKTQNSTDVALVLAAGLIPCPGTITVFLFSISLGLYWIGFLSAVVMSLGMSSIIAITALASVKIRNSSKNRYSKLLKYLDFGATFIIIILGLILILN

Organism: NCBI:txid1854492

pLDDT: mean 72.25, std 16.86, range [30.69, 95.94]

Foldseek 3Di:
DDPVVLVVLVVVLVVLLVLLLVLLVVCLPPVDPVSLVVNLVSLLVSLQSVLVHQADLLLLLLVCLLPDDLDLVLQLVLLLLLLLLQLVLLLVVLVVVVVVVVVVPPDDPPPVVVVVVVVVVVVVVVVVVVVVVVVVVCVVDDDDDDDDDDDDDDDPDPVVPDPPVVSVVSSCVSRNDHDPSSNSSSNSCVVSVNNVSNVSSSVSSSVSSSVSSSVSSNVSSVVSVVDDPDCPVVVVVVSVVSVVVNVVVVVVVVVD

InterPro domains:
  IPR011541 Nickel/cobalt transporter, high-affinity [PF03824] (37-139)
  IPR051224 Nickel/cobalt efflux system RcnA [PTHR40659] (14-254)

Secondary structure (DSSP, 8-state):
--HHHHHHHHHHHHHHHHHHHHHHHHHHHH--HHHHHHHHHHHHHHHHHHHHS--HHHHHHHHHHHHS---HHHHHHHHHHHHHHHHHHHHHHHHHHHHHHHHHHSS-TTTHHHHHHHHHHHHHHHHHHHHHHHHHHHHT-----------------GGGS-HHHHHHHHHHHHHSS--HHHHHHHHHHHHTT-HHHHHHHHHHHHHHHHHHHHHHHHHHHHHHHT-SSSSHHHHHHHHHHHHHHHHHHHHHHHH-